Protein AF-A0A6A6S2H4-F1 (afdb_monomer_lite)

Sequence (344 aa):
MCSDATYCGKNCQNKNDDNTAIRCTLCVRLGINLAADHRNDRWHDLFLPIFVNAVKEKADADLYSSVQRESEPVYLDDHGNLVRPVNGFFIALIRTVEQRKEEYLRNEIPLACTSSKLDLRDPEGIATCALEYFDLLLRRHHNLNHLDIRVVAAFAIALAIKHHGHNRDFGMILETLHFDPKDDHSTINDWVAAKHCISTFKAGEIMDAFMEKAHRQYPDTPGLNKLFPLARRLWYATVRKEVVPKELLKDFEHIVPIACLVAAARHLELPIAYEDVCSLTGIDGSLENANAVYGKVLLFSKNSDWMQPPLVRGSALVKAMQAFEMQNEDTESINDALGSLGPE

Secondary structure (DSSP, 8-state):
--SS--SS-GGGS---TTS---B-HHHHHHHHHHHTT---SSGGGGGS-SSS-HHHHHHHHHHHTTTB------EE-TTS-EE---SHHHHHHHHHHHHHHHHHHHHHHHHHHH-TTT--S-HHHHHHHHHHHHHHHHHTGGGGTT--HHHHHHHHHHHHHHHTT----HHHHHHHTT--GGG----HHHHHHHHHHHHHHHHHHHHHHHHHHHHHHSTT-TTHHHHHHHHHHHHHHHHHTT-S-HHHHTTTTTHHHHHHHHHHHHHTT----HHHHHHHHT----SHHHHHHHHHHHHHHHHS--SS----TT-HHHHHHHHHHHHHHHHHHHHHHHHTS---

Foldseek 3Di:
DAPDFDPDDPQQGDPDVPDQREDEQLRLLVVVCVVVVHADLASLCSLPDPDPDPVVSVVSCVVCVVRYDHPFDWDQPPVRDTQGSPDPVSSVVVVVRVVVVLVLLLVLLLQLLPDPLQVAPCSPQLSVQLSVLLSLCRSVVSLLNVADSLLSSLLSSQVSCVVVVHHDDSQSSSVSSVHHVVPDPGDPSSSVSSVVSVLLVLLVVLLVLLLVVCCVVPVPWPCSVVLSVQLSLLLVLCVVVVLDPPVLCRVQSNLSSLLSSVLSCVVVVHPADSVNSCVSSVHDCPDPSSVVSSVSSNVCSVPDPSVPDPPDVPPPVVVVVVVVVVVVVVVVVVVVVVVVVDDD

Radius of gyration: 24.75 Å; chains: 1; bounding box: 87×61×56 Å

pLDDT: mean 77.01, std 18.8, range [22.25, 98.12]

Organism: NCBI:txid1395130

Structure (mmCIF, N/CA/C/O backbone):
data_AF-A0A6A6S2H4-F1
#
_entry.id   AF-A0A6A6S2H4-F1
#
loop_
_atom_site.group_PDB
_atom_site.id
_atom_site.type_symbol
_atom_site.label_atom_id
_atom_site.label_alt_id
_atom_site.label_comp_id
_atom_site.label_asym_id
_atom_site.label_entity_id
_atom_site.label_seq_id
_atom_site.pdbx_PDB_ins_code
_atom_site.Cartn_x
_atom_site.Cartn_y
_atom_site.Cartn_z
_atom_site.occupancy
_atom_site.B_iso_or_equiv
_atom_site.auth_seq_id
_atom_site.auth_comp_id
_atom_site.auth_asym_id
_atom_site.auth_atom_id
_atom_site.pdbx_PDB_model_num
ATOM 1 N N . MET A 1 1 ? -14.745 7.634 -11.078 1.00 25.39 1 MET A N 1
ATOM 2 C CA . MET A 1 1 ? -13.554 7.175 -10.336 1.00 25.39 1 MET A CA 1
ATOM 3 C C . MET A 1 1 ? -13.800 5.712 -10.027 1.00 25.39 1 MET A C 1
ATOM 5 O O . MET A 1 1 ? -14.744 5.429 -9.298 1.00 25.39 1 MET A O 1
ATOM 9 N N . CYS A 1 2 ? -13.090 4.829 -10.730 1.00 22.25 2 CYS A N 1
ATOM 10 C CA . CYS A 1 2 ? -13.328 3.384 -10.758 1.00 22.25 2 CYS A CA 1
ATOM 11 C C . CYS A 1 2 ? -13.082 2.748 -9.383 1.00 22.25 2 CYS A C 1
ATOM 13 O O . CYS A 1 2 ? -12.072 3.042 -8.751 1.00 22.25 2 CYS A O 1
ATOM 15 N N . SER A 1 3 ? -14.019 1.908 -8.933 1.00 23.17 3 SER A N 1
ATOM 16 C CA . SER A 1 3 ? -13.969 1.159 -7.670 1.00 23.17 3 SER A CA 1
ATOM 17 C C . SER A 1 3 ? -13.193 -0.152 -7.757 1.00 23.17 3 SER A C 1
ATOM 19 O O . SER A 1 3 ? -12.947 -0.760 -6.724 1.00 23.17 3 SER A O 1
ATOM 21 N N . ASP A 1 4 ? -12.801 -0.576 -8.958 1.00 26.48 4 ASP A N 1
ATOM 22 C CA . ASP A 1 4 ? -12.197 -1.880 -9.191 1.00 26.48 4 ASP A CA 1
ATOM 23 C C . ASP A 1 4 ? -11.019 -1.735 -10.159 1.00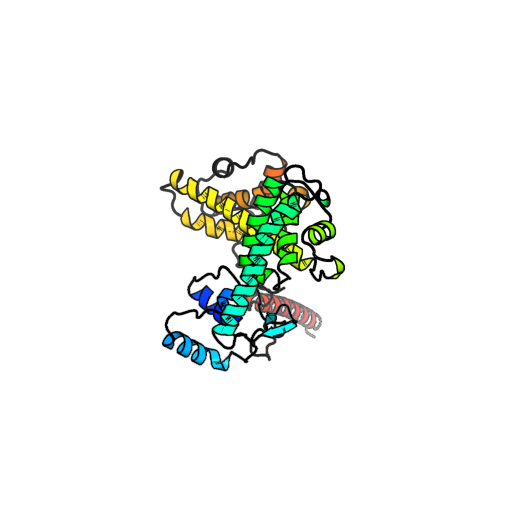 26.48 4 ASP A C 1
ATOM 25 O O . ASP A 1 4 ? -11.127 -1.122 -11.226 1.00 26.48 4 ASP A O 1
ATOM 29 N N . ALA A 1 5 ? -9.872 -2.272 -9.748 1.00 28.64 5 ALA A N 1
ATOM 30 C CA . ALA A 1 5 ? -8.643 -2.281 -10.524 1.00 28.64 5 ALA A CA 1
ATOM 31 C C . ALA A 1 5 ? -8.829 -2.985 -11.871 1.00 28.64 5 ALA A C 1
ATOM 33 O O . ALA A 1 5 ? -9.575 -3.960 -11.976 1.00 28.64 5 ALA A O 1
ATOM 34 N N . THR A 1 6 ? -8.133 -2.527 -12.913 1.00 32.25 6 THR A N 1
ATOM 35 C CA . THR A 1 6 ? -8.192 -3.195 -14.220 1.00 32.25 6 THR A CA 1
ATOM 36 C C . THR A 1 6 ? -6.823 -3.316 -14.873 1.00 32.25 6 THR A C 1
ATOM 38 O O . THR A 1 6 ? -6.156 -2.335 -15.173 1.00 32.25 6 THR A O 1
ATOM 41 N N . TYR A 1 7 ? -6.481 -4.577 -15.142 1.00 43.53 7 TYR A N 1
ATOM 42 C CA . TYR A 1 7 ? -5.342 -5.092 -15.903 1.00 43.53 7 TYR A CA 1
ATOM 43 C C . TYR A 1 7 ? -5.570 -5.025 -17.432 1.00 43.53 7 TYR A C 1
ATOM 45 O O . TYR A 1 7 ? -4.800 -5.573 -18.215 1.00 43.53 7 TYR A O 1
ATOM 53 N N . CYS A 1 8 ? -6.673 -4.420 -17.880 1.00 45.94 8 CYS A N 1
ATOM 54 C CA . CYS A 1 8 ? -7.045 -4.287 -19.285 1.00 45.94 8 CYS A CA 1
ATOM 55 C C . CYS A 1 8 ? -7.491 -2.857 -19.572 1.00 45.94 8 CYS A C 1
ATOM 57 O O . CYS A 1 8 ? -8.054 -2.199 -18.700 1.00 45.94 8 CYS A O 1
ATOM 59 N N . GLY A 1 9 ? -7.199 -2.369 -20.783 1.00 40.91 9 GLY A N 1
ATOM 60 C CA . GLY A 1 9 ? -7.403 -0.974 -21.178 1.00 40.91 9 GLY A CA 1
ATOM 61 C C . GLY A 1 9 ? -8.813 -0.426 -20.908 1.00 40.91 9 GLY A C 1
ATOM 62 O O . GLY A 1 9 ? -9.759 -1.165 -20.644 1.00 40.91 9 GLY A O 1
ATOM 63 N N . LYS A 1 10 ? -8.956 0.902 -21.032 1.00 37.66 10 LYS A N 1
ATOM 64 C CA . LYS A 1 10 ? -10.149 1.717 -20.694 1.00 37.66 10 LYS A CA 1
ATOM 65 C C . LYS A 1 10 ? -11.522 1.149 -21.127 1.00 37.66 10 LYS A C 1
ATOM 67 O O . LYS A 1 10 ? -12.533 1.498 -20.527 1.00 37.66 10 LYS A O 1
ATOM 72 N N . ASN A 1 11 ? -11.583 0.249 -22.111 1.00 40.44 11 ASN A N 1
ATOM 73 C CA . ASN A 1 11 ? -12.815 -0.405 -22.580 1.00 40.44 11 ASN A CA 1
ATOM 74 C C . ASN A 1 11 ? -13.376 -1.490 -21.641 1.00 40.44 11 ASN A C 1
ATOM 76 O O . ASN A 1 11 ? -14.523 -1.894 -21.809 1.00 40.44 11 ASN A O 1
ATOM 80 N N . CYS A 1 12 ? -12.621 -1.938 -20.636 1.00 44.41 12 CYS A N 1
ATOM 81 C CA . CYS A 1 12 ? -13.129 -2.849 -19.605 1.00 44.41 12 CYS A CA 1
ATOM 82 C C . CYS A 1 12 ? -13.986 -2.151 -18.526 1.00 44.41 12 CYS A C 1
ATOM 84 O O . CYS A 1 12 ? -14.493 -2.815 -17.624 1.00 44.41 12 CYS A O 1
ATOM 86 N N . GLN A 1 13 ? -14.109 -0.815 -18.575 1.00 44.50 13 GLN A N 1
ATOM 87 C CA . GLN A 1 13 ? -14.522 -0.002 -17.422 1.00 44.50 13 GLN A CA 1
ATOM 88 C C . GLN A 1 13 ? -15.873 0.715 -17.573 1.00 44.50 13 GLN A C 1
ATOM 90 O O . GLN A 1 13 ? -16.463 1.094 -16.563 1.00 44.50 13 GLN A O 1
ATOM 95 N N . ASN A 1 14 ? -16.403 0.885 -18.788 1.00 39.88 14 ASN A N 1
ATOM 96 C CA . ASN A 1 14 ? -17.621 1.672 -18.990 1.00 39.88 14 ASN A CA 1
ATOM 97 C C . ASN A 1 14 ? -18.826 0.780 -19.297 1.00 39.88 14 ASN A C 1
ATOM 99 O O . ASN A 1 14 ? -19.062 0.403 -20.444 1.00 39.88 14 ASN A O 1
ATOM 103 N N . LYS A 1 15 ? -19.634 0.511 -18.262 1.00 41.34 15 LYS A N 1
ATOM 104 C CA . LYS A 1 15 ? -21.065 0.233 -18.438 1.00 41.34 15 LYS A CA 1
ATOM 105 C C . LYS A 1 15 ? -21.735 1.523 -18.922 1.00 41.34 15 LYS A C 1
ATOM 107 O O . LYS A 1 15 ? -22.216 2.310 -18.113 1.00 41.34 15 LYS A O 1
ATOM 112 N N . ASN A 1 16 ? -21.734 1.743 -20.230 1.00 43.19 16 ASN A N 1
ATOM 113 C CA . ASN A 1 16 ? -22.850 2.452 -20.845 1.00 43.19 16 ASN A CA 1
ATOM 114 C C . ASN A 1 16 ? -23.922 1.399 -21.135 1.00 43.19 16 ASN A C 1
ATOM 116 O O . ASN A 1 16 ? -23.568 0.262 -21.449 1.00 43.19 16 ASN A O 1
ATOM 120 N N . ASP A 1 17 ? -25.197 1.763 -21.001 1.00 45.28 17 ASP A N 1
ATOM 121 C CA . ASP A 1 17 ? -26.335 0.830 -21.058 1.00 45.28 17 ASP A CA 1
ATOM 122 C C . ASP A 1 17 ? -26.427 0.029 -22.383 1.00 45.28 17 ASP A C 1
ATOM 124 O O . ASP A 1 17 ? -27.087 -1.004 -22.420 1.00 45.28 17 ASP A O 1
ATOM 128 N N . ASP A 1 18 ? -25.657 0.411 -23.411 1.00 49.81 18 ASP A N 1
ATOM 129 C CA . ASP A 1 18 ? -25.574 -0.264 -24.714 1.00 49.81 18 ASP A CA 1
ATOM 130 C C . ASP A 1 18 ? -24.342 -1.176 -24.923 1.00 49.81 18 ASP A C 1
ATOM 132 O O . ASP A 1 18 ? -24.261 -1.867 -25.939 1.00 49.81 18 ASP A O 1
ATOM 136 N N . ASN A 1 19 ? -23.366 -1.216 -24.002 1.00 46.03 19 ASN A N 1
ATOM 137 C CA . ASN A 1 19 ? -22.136 -2.007 -24.176 1.00 46.03 19 ASN A CA 1
ATOM 138 C C . ASN A 1 19 ? -21.999 -3.119 -23.126 1.00 46.03 19 ASN A C 1
ATOM 140 O O . ASN A 1 19 ? -21.753 -2.868 -21.944 1.00 46.03 19 ASN A O 1
ATOM 144 N N . THR A 1 20 ? -22.066 -4.376 -23.575 1.00 51.12 20 THR A N 1
ATOM 145 C CA . THR A 1 20 ? -21.663 -5.551 -22.783 1.00 51.12 20 THR A CA 1
ATOM 146 C C . THR A 1 20 ? -20.251 -5.355 -22.226 1.00 51.12 20 THR A C 1
ATOM 148 O O . THR A 1 20 ? -19.323 -5.057 -22.978 1.00 51.12 20 THR A O 1
ATOM 151 N N . ALA A 1 21 ? -20.078 -5.528 -20.911 1.00 51.84 21 ALA A N 1
ATOM 152 C CA . ALA A 1 21 ? -18.784 -5.369 -20.253 1.00 51.84 21 ALA A CA 1
ATOM 153 C C . ALA A 1 21 ? -17.757 -6.353 -20.837 1.00 51.84 21 ALA A C 1
ATOM 155 O O . ALA A 1 21 ? -17.890 -7.565 -20.672 1.00 51.84 21 ALA A O 1
ATOM 156 N N . ILE A 1 22 ? -16.732 -5.827 -21.507 1.00 53.47 22 ILE A N 1
ATOM 157 C CA . ILE A 1 22 ? -15.637 -6.628 -22.060 1.00 53.47 22 ILE A CA 1
ATOM 158 C C . ILE A 1 22 ? -14.699 -7.004 -20.912 1.00 53.47 22 ILE A C 1
ATOM 160 O O . ILE A 1 22 ? -14.221 -6.126 -20.191 1.00 53.47 22 ILE A O 1
ATOM 164 N N . ARG A 1 23 ? -14.419 -8.299 -20.738 1.00 54.44 23 ARG A N 1
ATOM 165 C CA . ARG A 1 23 ? -13.435 -8.793 -19.763 1.00 54.44 23 ARG A CA 1
ATOM 166 C C . ARG A 1 23 ? -12.323 -9.546 -20.489 1.00 54.44 23 ARG A C 1
ATOM 168 O O . ARG A 1 23 ? -12.608 -10.453 -21.263 1.00 54.44 23 ARG A O 1
ATOM 175 N N . CYS A 1 24 ? -11.063 -9.190 -20.226 1.00 61.78 24 CYS A N 1
ATOM 176 C CA . CYS A 1 24 ? -9.925 -9.998 -20.670 1.00 61.78 24 CYS A CA 1
ATOM 177 C C . CYS A 1 24 ? -9.785 -11.262 -19.806 1.00 61.78 24 CYS A C 1
ATOM 179 O O . CYS A 1 24 ? -10.314 -11.325 -18.690 1.00 61.78 24 CYS A O 1
ATOM 181 N N . THR A 1 25 ? -9.000 -12.234 -20.280 1.00 65.38 25 THR A N 1
ATOM 182 C CA . THR A 1 25 ? -8.713 -13.485 -19.557 1.00 65.38 25 THR A CA 1
ATOM 183 C C . THR A 1 25 ? -8.215 -13.230 -18.130 1.00 65.38 25 THR A C 1
ATOM 185 O O . THR A 1 25 ? -8.686 -13.867 -17.193 1.00 65.38 25 THR A O 1
ATOM 188 N N . LEU A 1 26 ? -7.322 -12.253 -17.922 1.00 70.31 26 LEU A N 1
ATOM 189 C CA . LEU A 1 26 ? -6.790 -11.944 -16.586 1.00 70.31 26 LEU A CA 1
ATOM 190 C C . LEU A 1 26 ? -7.848 -11.379 -15.635 1.00 70.31 26 LEU A C 1
ATOM 192 O O . LEU A 1 26 ? -7.856 -11.729 -14.459 1.00 70.31 26 LEU A O 1
ATOM 196 N N . CYS A 1 27 ? -8.768 -10.544 -16.126 1.00 65.94 27 CYS A N 1
ATOM 197 C CA . CYS A 1 27 ? -9.855 -9.996 -15.313 1.00 65.94 27 CYS A CA 1
ATOM 198 C C . CYS A 1 27 ? -10.867 -11.068 -14.904 1.00 65.94 27 CYS A C 1
ATOM 200 O O . CYS A 1 27 ? -11.360 -11.043 -13.777 1.00 65.94 27 CYS A O 1
ATOM 202 N N . VAL A 1 28 ? -11.161 -12.017 -15.799 1.00 67.38 28 VAL A N 1
ATOM 203 C CA . VAL A 1 28 ? -11.991 -13.182 -15.461 1.00 67.38 28 VAL A CA 1
ATOM 204 C C . VAL A 1 28 ? -11.298 -14.013 -14.383 1.00 67.38 28 VAL A C 1
ATOM 206 O O . VAL A 1 28 ? -11.897 -14.277 -13.341 1.00 67.38 28 VAL A O 1
ATOM 209 N N . ARG A 1 29 ? -10.013 -14.336 -14.577 1.00 69.44 29 ARG A N 1
ATOM 210 C CA . ARG A 1 29 ? -9.239 -15.138 -13.619 1.00 69.44 29 ARG A CA 1
ATOM 211 C C . ARG A 1 29 ? -9.102 -14.472 -12.254 1.00 69.44 29 ARG A C 1
ATOM 213 O O . ARG A 1 29 ? -9.252 -15.136 -11.236 1.00 69.44 29 ARG A O 1
ATOM 220 N N . LEU A 1 30 ? -8.898 -13.158 -12.215 1.00 69.25 30 LEU A N 1
ATOM 221 C CA . LEU A 1 30 ? -8.887 -12.401 -10.966 1.00 69.25 30 LEU A CA 1
ATOM 222 C C . LEU A 1 30 ? -10.219 -12.534 -10.219 1.00 69.25 30 LEU A C 1
ATOM 224 O O . LEU A 1 30 ? -10.217 -12.788 -9.018 1.00 69.25 30 LEU A O 1
ATOM 228 N N . GLY A 1 31 ? -11.345 -12.389 -10.923 1.00 66.31 31 GLY A N 1
ATOM 229 C CA . GLY A 1 31 ? -12.674 -12.532 -10.328 1.00 66.31 31 GLY A CA 1
ATOM 230 C C . GLY A 1 31 ? -12.917 -13.926 -9.745 1.00 66.31 31 GLY A C 1
ATOM 231 O O . GLY A 1 31 ? -13.433 -14.037 -8.635 1.00 66.31 31 GLY A O 1
ATOM 232 N N . ILE A 1 32 ? -12.496 -14.974 -10.459 1.00 66.50 32 ILE A N 1
ATOM 233 C CA . ILE A 1 32 ? -12.592 -16.365 -9.991 1.00 66.50 32 ILE A CA 1
ATOM 234 C C . ILE A 1 32 ? -11.702 -16.584 -8.759 1.00 66.50 32 ILE A C 1
ATOM 236 O O . ILE A 1 32 ? -12.184 -17.101 -7.752 1.00 66.50 32 ILE A O 1
ATOM 240 N N . ASN A 1 33 ? -10.439 -16.143 -8.800 1.00 64.88 33 ASN A N 1
ATOM 241 C CA . ASN A 1 33 ? -9.509 -16.287 -7.675 1.00 64.88 33 ASN A CA 1
ATOM 242 C C . ASN A 1 33 ? -10.055 -15.595 -6.421 1.00 64.88 33 ASN A C 1
ATOM 244 O O . ASN A 1 33 ? -10.104 -16.207 -5.358 1.00 64.88 33 ASN A O 1
ATOM 248 N N . LEU A 1 34 ? -10.558 -14.364 -6.556 1.00 63.50 34 LEU A N 1
ATOM 249 C CA . LEU A 1 34 ? -11.168 -13.629 -5.446 1.00 63.50 34 LEU A CA 1
ATOM 250 C C . LEU A 1 34 ? -12.413 -14.330 -4.884 1.00 63.50 34 LEU A C 1
ATOM 252 O O . LEU A 1 34 ? -12.586 -14.360 -3.668 1.00 63.50 34 LEU A O 1
ATOM 256 N N . ALA A 1 35 ? -13.263 -14.911 -5.737 1.00 62.03 35 ALA A N 1
ATOM 257 C CA . ALA A 1 35 ? -14.438 -15.667 -5.295 1.00 62.03 35 ALA A CA 1
ATOM 258 C C . ALA A 1 35 ? -14.067 -16.952 -4.530 1.00 62.03 35 ALA A C 1
ATOM 260 O O . ALA A 1 35 ? -14.825 -17.392 -3.668 1.00 62.03 35 ALA A O 1
ATOM 261 N N . ALA A 1 36 ? -12.899 -17.527 -4.820 1.00 62.56 36 ALA A N 1
ATOM 262 C CA . ALA A 1 36 ? -12.351 -18.698 -4.139 1.00 62.56 36 ALA A CA 1
ATOM 263 C C . ALA A 1 36 ? -11.456 -18.355 -2.927 1.00 62.56 36 ALA A C 1
ATOM 265 O O . ALA A 1 36 ? -10.791 -19.245 -2.403 1.00 62.56 36 ALA A O 1
ATOM 266 N N . ASP A 1 37 ? -11.396 -17.081 -2.513 1.00 61.16 37 ASP A N 1
ATOM 267 C CA . ASP A 1 37 ? -10.446 -16.544 -1.518 1.00 61.16 37 ASP A CA 1
ATOM 268 C C . ASP A 1 37 ? -8.967 -16.866 -1.827 1.00 61.16 37 ASP A C 1
ATOM 270 O O . ASP A 1 37 ? -8.094 -16.870 -0.959 1.00 61.16 37 ASP A O 1
ATOM 274 N N . HIS A 1 38 ? -8.658 -17.109 -3.102 1.00 65.50 38 HIS A N 1
ATOM 275 C CA . HIS A 1 38 ? -7.297 -17.260 -3.584 1.00 65.50 38 HIS A CA 1
ATOM 276 C C . HIS A 1 38 ? -6.729 -15.882 -3.930 1.00 65.50 38 HIS A C 1
ATOM 278 O O . HIS A 1 38 ? -7.271 -15.148 -4.762 1.00 65.50 38 HIS A O 1
ATOM 284 N N . ARG A 1 39 ? -5.614 -15.512 -3.300 1.00 65.88 39 ARG A N 1
ATOM 285 C CA . ARG A 1 39 ? -4.936 -14.235 -3.548 1.00 65.88 39 ARG A CA 1
ATOM 286 C C . ARG A 1 39 ? -3.632 -14.490 -4.280 1.00 65.88 39 ARG A C 1
ATOM 288 O O . ARG A 1 39 ? -2.791 -15.229 -3.792 1.00 65.88 39 ARG A O 1
ATOM 295 N N . ASN A 1 40 ? -3.485 -13.856 -5.437 1.00 67.88 40 ASN A N 1
ATOM 296 C CA . ASN A 1 40 ? -2.232 -13.880 -6.178 1.00 67.88 40 ASN A CA 1
ATOM 297 C C . ASN A 1 40 ? -1.242 -12.909 -5.534 1.00 67.88 40 ASN A C 1
ATOM 299 O O . ASN A 1 40 ? -1.603 -11.758 -5.266 1.00 67.88 40 ASN A O 1
ATOM 303 N N . ASP A 1 41 ? -0.003 -13.353 -5.343 1.00 71.62 41 ASP A N 1
ATOM 304 C CA . ASP A 1 41 ? 1.072 -12.499 -4.835 1.00 71.62 41 ASP A CA 1
ATOM 305 C C . ASP A 1 41 ? 1.602 -11.555 -5.911 1.00 71.62 41 ASP A C 1
ATOM 307 O O . ASP A 1 41 ? 2.058 -10.454 -5.590 1.00 71.62 41 ASP A O 1
ATOM 311 N N . ARG A 1 42 ? 1.537 -11.959 -7.185 1.00 79.81 42 ARG A N 1
ATOM 312 C CA . ARG A 1 42 ? 1.935 -11.141 -8.332 1.00 79.81 42 ARG A CA 1
ATOM 313 C C . ARG A 1 42 ? 0.882 -11.129 -9.417 1.00 79.81 42 ARG A C 1
ATOM 315 O O . ARG A 1 42 ? 0.090 -12.056 -9.581 1.00 79.81 42 ARG A O 1
ATOM 322 N N . TRP A 1 43 ? 0.905 -10.072 -10.222 1.00 75.75 43 TRP A N 1
ATOM 323 C CA . TRP A 1 43 ? -0.003 -9.953 -11.355 1.00 75.75 43 TRP A CA 1
ATOM 324 C C . TRP A 1 43 ? 0.153 -11.097 -12.358 1.00 75.75 43 TRP A C 1
ATOM 326 O O . TRP A 1 43 ? -0.838 -11.639 -12.838 1.00 75.75 43 TRP A O 1
ATOM 336 N N . HIS A 1 44 ? 1.394 -11.486 -12.639 1.00 78.81 44 HIS A N 1
ATOM 337 C CA . HIS A 1 44 ? 1.715 -12.518 -13.615 1.00 78.81 44 HIS A CA 1
ATOM 338 C C . HIS A 1 44 ? 1.353 -13.930 -13.130 1.00 78.81 44 HIS A C 1
ATOM 340 O O . HIS A 1 44 ? 1.396 -14.877 -13.911 1.00 78.81 44 HIS A O 1
ATOM 346 N N . ASP A 1 45 ? 0.966 -14.103 -11.862 1.00 76.44 45 ASP A N 1
ATOM 347 C CA . ASP A 1 45 ? 0.424 -15.378 -11.380 1.00 76.44 45 ASP A CA 1
ATOM 348 C C . ASP A 1 45 ? -0.995 -15.621 -11.906 1.00 76.44 45 ASP A C 1
ATOM 350 O O . ASP A 1 45 ? -1.409 -16.768 -12.032 1.00 76.44 45 ASP 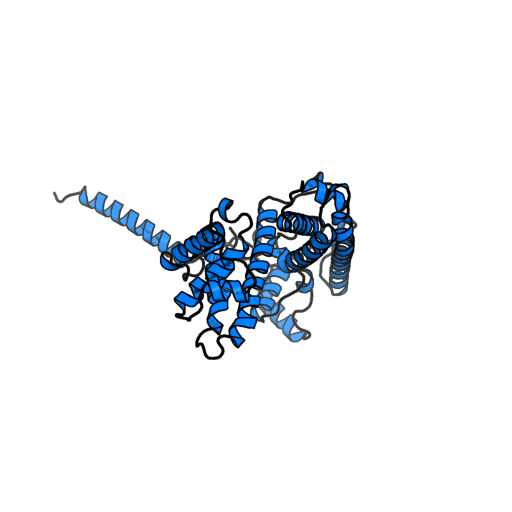A O 1
ATOM 354 N N . LEU A 1 46 ? -1.695 -14.574 -12.365 1.00 73.94 46 LEU A N 1
ATOM 355 C CA . LEU A 1 46 ? -2.951 -14.714 -13.109 1.00 73.94 46 LEU A CA 1
ATOM 356 C C . LEU A 1 46 ? -2.773 -15.457 -14.444 1.00 73.94 46 LEU A C 1
ATOM 358 O O . LEU A 1 46 ? -3.759 -15.915 -15.026 1.00 73.94 46 LEU A O 1
ATOM 362 N N . PHE A 1 47 ? -1.544 -15.588 -14.956 1.00 74.69 47 PHE A N 1
ATOM 363 C CA . PHE A 1 47 ? -1.278 -16.429 -16.123 1.00 74.69 47 PHE A CA 1
ATOM 364 C C . PHE A 1 47 ? -1.282 -17.919 -15.802 1.00 74.69 47 PHE A C 1
ATOM 366 O O . PHE A 1 47 ? -1.501 -18.726 -16.709 1.00 74.69 47 PHE A O 1
ATOM 373 N N . LEU A 1 48 ? -1.078 -18.296 -14.542 1.00 73.12 48 LEU A N 1
ATOM 374 C CA . LEU A 1 48 ? -1.111 -19.693 -14.151 1.00 73.12 48 LEU A CA 1
ATOM 375 C C . LEU A 1 48 ? -2.545 -20.237 -14.193 1.00 73.12 48 LEU A C 1
ATOM 377 O O . LEU A 1 48 ? -3.503 -19.486 -13.982 1.00 73.12 48 LEU A O 1
ATOM 381 N N . PRO A 1 49 ? -2.709 -21.540 -14.469 1.00 63.31 49 PRO A N 1
ATOM 382 C CA . PRO A 1 49 ? -3.991 -22.202 -14.303 1.00 63.31 49 PRO A CA 1
ATOM 383 C C . PRO A 1 49 ? -4.478 -22.031 -12.862 1.00 63.31 49 PRO A C 1
ATOM 385 O O . PRO A 1 49 ? -3.742 -22.308 -11.916 1.00 63.31 49 PRO A O 1
ATOM 388 N N . ILE A 1 50 ? -5.733 -21.608 -12.695 1.00 55.16 50 ILE A N 1
ATOM 389 C CA . ILE A 1 50 ? -6.380 -21.479 -11.375 1.00 55.16 50 ILE A CA 1
ATOM 390 C C . ILE A 1 50 ? -6.494 -22.851 -10.697 1.00 55.16 50 ILE A C 1
ATOM 392 O O . ILE A 1 50 ? -6.450 -22.976 -9.474 1.00 55.16 50 ILE A O 1
ATOM 396 N N . PHE A 1 51 ? -6.621 -23.904 -11.507 1.00 53.47 51 PHE A N 1
ATOM 397 C CA . PHE A 1 51 ? -6.754 -25.275 -11.054 1.00 53.47 51 PHE A CA 1
ATOM 398 C C . PHE A 1 51 ? -5.650 -26.135 -11.650 1.00 53.47 51 PHE A C 1
ATOM 400 O O . PHE A 1 51 ? -5.346 -26.056 -12.833 1.00 53.47 51 PHE A O 1
ATOM 407 N N . VAL A 1 52 ? -5.159 -27.084 -10.858 1.00 48.69 52 VAL A N 1
ATOM 408 C CA . VAL A 1 52 ? -4.325 -28.193 -11.353 1.00 48.69 52 VAL A CA 1
ATOM 409 C C . VAL A 1 52 ? -5.131 -29.129 -12.287 1.00 48.69 52 VAL A C 1
ATOM 411 O O . VAL A 1 52 ? -4.574 -30.002 -12.943 1.00 48.69 52 VAL A O 1
ATOM 414 N N . ASN A 1 53 ? -6.461 -28.965 -12.364 1.00 53.62 53 ASN A N 1
ATOM 415 C CA . ASN A 1 53 ? -7.372 -29.832 -13.108 1.00 53.62 53 ASN A CA 1
ATOM 416 C C . ASN A 1 53 ? -7.853 -29.184 -14.421 1.00 53.62 53 ASN A C 1
ATOM 418 O O . ASN A 1 53 ? -8.738 -28.326 -14.410 1.00 53.62 53 ASN A O 1
ATOM 422 N N . ALA A 1 54 ? -7.344 -29.690 -15.547 1.00 58.75 54 ALA A N 1
ATOM 423 C CA . ALA A 1 54 ? -7.694 -29.251 -16.900 1.00 58.75 54 ALA A CA 1
ATOM 424 C C . ALA A 1 54 ? -9.198 -29.348 -17.233 1.00 58.75 54 ALA A C 1
ATOM 426 O O . ALA A 1 54 ? -9.695 -28.589 -18.062 1.00 58.75 54 ALA A O 1
ATOM 427 N N . VAL A 1 55 ? -9.951 -30.247 -16.584 1.00 65.44 55 VAL A N 1
ATOM 428 C CA . VAL A 1 55 ? -11.409 -30.369 -16.780 1.00 65.44 55 VAL A CA 1
ATOM 429 C C . VAL A 1 55 ? -12.138 -29.157 -16.203 1.00 65.44 55 VAL A C 1
ATOM 431 O O . VAL A 1 55 ? -13.073 -28.660 -16.823 1.00 65.44 55 VAL A O 1
ATOM 434 N N . LYS A 1 56 ? -11.694 -28.656 -15.042 1.00 61.94 56 LYS A N 1
ATOM 435 C CA . LYS A 1 56 ? -12.253 -27.436 -14.438 1.00 61.94 56 LYS A CA 1
ATOM 436 C C . LYS A 1 56 ? -11.873 -26.198 -15.240 1.00 61.94 56 LYS A C 1
ATOM 438 O O . LYS A 1 56 ? -12.728 -25.365 -15.495 1.00 61.94 56 LYS A O 1
ATOM 443 N N . GLU A 1 57 ? -10.621 -26.123 -15.692 1.00 60.28 57 GLU A N 1
ATOM 444 C CA . GLU A 1 57 ? -10.159 -25.015 -16.534 1.00 60.28 57 GLU A CA 1
ATOM 445 C C . GLU A 1 57 ? -10.938 -24.940 -17.853 1.00 60.28 57 GLU A C 1
ATOM 447 O O . GLU A 1 57 ? -11.360 -23.858 -18.254 1.00 60.28 57 GLU A O 1
ATOM 452 N N . LYS A 1 58 ? -11.208 -26.088 -18.489 1.00 67.12 58 LYS A N 1
ATOM 453 C CA . LYS A 1 58 ? -12.048 -26.143 -19.688 1.00 67.12 58 LYS A CA 1
ATOM 454 C C . LYS A 1 58 ? -13.498 -25.741 -19.403 1.00 67.12 58 LYS A C 1
ATOM 456 O O . LYS A 1 58 ? -14.056 -24.964 -20.164 1.00 67.12 58 LYS A O 1
ATOM 461 N N . ALA A 1 59 ? -14.092 -26.231 -18.314 1.00 67.31 59 ALA A N 1
ATOM 462 C CA . ALA A 1 59 ? -15.463 -25.879 -17.944 1.00 67.31 59 ALA A CA 1
ATOM 463 C C . ALA A 1 59 ? -15.631 -24.372 -17.678 1.00 67.31 59 ALA A C 1
ATOM 465 O O . ALA A 1 59 ? -16.619 -23.785 -18.114 1.00 67.31 59 ALA A O 1
ATOM 466 N N . ASP A 1 60 ? -14.654 -23.738 -17.025 1.00 60.72 60 ASP A N 1
ATOM 467 C CA . ASP A 1 60 ? -14.650 -22.287 -16.815 1.00 60.72 60 ASP A CA 1
ATOM 468 C C . ASP A 1 60 ? -14.421 -21.526 -18.127 1.00 60.72 60 ASP A C 1
ATOM 470 O O . ASP A 1 60 ? -15.112 -20.542 -18.394 1.00 60.72 60 ASP A O 1
ATOM 474 N N . ALA A 1 61 ? -13.496 -21.984 -18.978 1.00 62.66 61 ALA A N 1
ATOM 475 C CA . ALA A 1 61 ? -13.282 -21.395 -20.300 1.00 62.66 61 ALA A CA 1
ATOM 476 C C . ALA A 1 61 ? -14.562 -21.443 -21.153 1.00 62.66 61 ALA A C 1
ATOM 478 O O . ALA A 1 61 ? -14.934 -20.441 -21.761 1.00 62.66 61 ALA A O 1
ATOM 479 N N . ASP A 1 62 ? -15.277 -22.570 -21.133 1.00 67.44 62 ASP A N 1
ATOM 480 C CA . ASP A 1 62 ? -16.553 -22.737 -21.827 1.00 67.44 62 ASP A CA 1
ATOM 481 C C . ASP A 1 62 ? -17.638 -21.821 -21.221 1.00 67.44 62 ASP A C 1
ATOM 483 O O . ASP A 1 62 ? -18.355 -21.145 -21.965 1.00 67.44 62 ASP A O 1
ATOM 487 N N . LEU A 1 63 ? -17.721 -21.721 -19.885 1.00 65.50 63 LEU A N 1
ATOM 488 C CA . LEU A 1 63 ? -18.681 -20.869 -19.164 1.00 65.50 63 LEU A CA 1
ATOM 489 C C . LEU A 1 63 ? -18.497 -19.374 -19.465 1.00 65.50 63 LEU A C 1
ATOM 491 O O . LEU A 1 63 ? -19.481 -18.643 -19.595 1.00 65.50 63 LEU A O 1
ATOM 495 N N . TYR A 1 64 ? -17.251 -18.909 -19.564 1.00 57.25 64 TYR A N 1
ATOM 496 C CA . TYR A 1 64 ? -16.936 -17.497 -19.796 1.00 57.25 64 TYR A CA 1
ATOM 497 C C . TYR A 1 64 ? -16.683 -17.152 -21.271 1.00 57.25 64 TYR A C 1
ATOM 499 O O . TYR A 1 64 ? -16.504 -15.972 -21.588 1.00 57.25 64 TYR A O 1
ATOM 507 N N . SER A 1 65 ? -16.750 -18.135 -22.175 1.00 61.38 65 SER A N 1
ATOM 508 C CA . SER A 1 65 ? -16.500 -17.980 -23.617 1.00 61.38 65 SER A CA 1
ATOM 509 C C . SER A 1 65 ? -17.328 -16.870 -24.278 1.00 61.38 65 SER A C 1
ATOM 511 O O . SER A 1 65 ? -16.825 -16.147 -25.132 1.00 61.38 65 SER A O 1
ATOM 513 N N . SER A 1 66 ? -18.581 -16.668 -23.854 1.00 53.66 66 SER A N 1
ATOM 514 C CA . SER A 1 66 ? -19.476 -15.641 -24.408 1.00 53.66 66 SER A CA 1
ATOM 515 C C . SER A 1 66 ? -19.207 -14.224 -23.886 1.00 53.66 66 SER A C 1
ATOM 517 O O . SER A 1 66 ? -19.684 -13.250 -24.467 1.00 53.66 66 SER A O 1
ATOM 519 N N . VAL A 1 67 ? -18.489 -14.098 -22.765 1.00 50.97 67 VAL A N 1
ATOM 520 C CA . VAL A 1 67 ? -18.158 -12.818 -22.106 1.00 50.97 67 VAL A CA 1
ATOM 521 C C . VAL A 1 67 ? -16.718 -12.397 -22.422 1.00 50.97 67 VAL A C 1
ATOM 523 O O . VAL A 1 67 ? -16.365 -11.216 -22.361 1.00 50.97 67 VAL A O 1
ATOM 526 N N . GLN A 1 68 ? -15.885 -13.366 -22.789 1.00 50.41 68 GLN A N 1
ATOM 527 C CA . GLN A 1 68 ? -14.508 -13.176 -23.195 1.00 50.41 68 GLN A CA 1
ATOM 528 C C . GLN A 1 68 ? -14.457 -12.854 -24.694 1.00 50.41 68 GLN A C 1
ATOM 530 O O . GLN A 1 68 ? -14.630 -13.718 -25.545 1.00 50.41 68 GLN A O 1
ATOM 535 N N . ARG A 1 69 ? -14.170 -11.598 -25.047 1.00 49.22 69 ARG A N 1
ATOM 536 C CA . ARG A 1 69 ? -13.503 -11.340 -26.332 1.00 49.22 69 ARG A CA 1
ATOM 537 C C . ARG A 1 69 ? -12.026 -11.657 -26.131 1.00 49.22 69 ARG A C 1
ATOM 539 O O . ARG A 1 69 ? -11.490 -11.331 -25.073 1.00 49.22 69 ARG A O 1
ATOM 546 N N . GLU A 1 70 ? -11.377 -12.274 -27.116 1.00 50.28 70 GLU A N 1
ATOM 547 C CA . GLU A 1 70 ? -9.939 -12.590 -27.104 1.00 50.28 70 GLU A CA 1
ATOM 548 C C . GLU A 1 70 ? -9.074 -11.311 -27.139 1.00 50.28 70 GLU A C 1
ATOM 550 O O . GLU A 1 70 ? -8.327 -11.051 -28.076 1.00 50.28 70 GLU A O 1
ATOM 555 N N . SER A 1 71 ? -9.181 -10.454 -26.126 1.00 51.47 71 SER A N 1
ATOM 556 C CA . SER A 1 71 ? -8.167 -9.454 -25.824 1.00 51.47 71 SER A CA 1
ATOM 557 C C . SER A 1 71 ? -7.205 -10.098 -24.837 1.00 51.47 71 SER A C 1
ATOM 559 O O . SER A 1 71 ? -7.430 -10.076 -23.622 1.00 51.47 71 SER A O 1
ATOM 561 N N . GLU A 1 72 ? -6.173 -10.744 -25.362 1.00 54.59 72 GLU A N 1
ATOM 562 C CA . GLU A 1 72 ? -5.079 -11.246 -24.541 1.00 54.59 72 GLU A CA 1
ATOM 563 C C . GLU A 1 72 ? -4.133 -10.095 -24.198 1.00 54.59 72 GLU A C 1
ATOM 565 O O . GLU A 1 72 ? -3.835 -9.271 -25.069 1.00 54.59 72 GLU A O 1
ATOM 570 N N . PRO A 1 73 ? -3.655 -10.007 -22.947 1.00 61.66 73 PRO A N 1
ATOM 571 C CA . PRO A 1 73 ? -2.590 -9.073 -22.632 1.00 61.66 73 PRO A CA 1
ATOM 572 C C . PRO A 1 73 ? -1.370 -9.443 -23.476 1.00 61.66 73 PRO A C 1
ATOM 574 O O . PRO A 1 73 ? -1.021 -10.617 -23.612 1.00 61.66 73 PRO A O 1
ATOM 577 N N . VAL A 1 74 ? -0.733 -8.433 -24.053 1.00 67.81 74 VAL A N 1
ATOM 578 C CA . VAL A 1 74 ? 0.520 -8.606 -24.775 1.00 67.81 74 VAL A CA 1
ATOM 579 C C . VAL A 1 74 ? 1.627 -8.074 -23.887 1.00 67.81 74 VAL A C 1
ATOM 581 O O . VAL A 1 74 ? 1.561 -6.938 -23.422 1.00 67.81 74 VAL A O 1
ATOM 584 N N . TYR A 1 75 ? 2.612 -8.918 -23.622 1.00 74.81 75 TYR A N 1
ATOM 585 C CA . TYR A 1 75 ? 3.822 -8.543 -22.916 1.00 74.81 75 TYR A CA 1
ATOM 586 C C . TYR A 1 75 ? 4.843 -8.006 -23.918 1.00 74.81 75 TYR A C 1
ATOM 588 O O . TYR A 1 75 ? 4.954 -8.532 -25.022 1.00 74.81 75 TYR A O 1
ATOM 596 N N . LEU A 1 76 ? 5.577 -6.964 -23.546 1.00 70.56 76 LEU A N 1
ATOM 597 C CA . LEU A 1 76 ? 6.727 -6.492 -24.310 1.00 70.56 76 LEU A CA 1
ATOM 598 C C . LEU A 1 76 ? 7.984 -7.059 -23.660 1.00 70.56 76 LEU A C 1
ATOM 600 O O . LEU A 1 76 ? 8.236 -6.790 -22.485 1.00 70.56 76 LEU A O 1
ATOM 604 N N . ASP A 1 77 ? 8.741 -7.868 -24.400 1.00 71.19 77 ASP A N 1
ATOM 605 C CA . ASP A 1 77 ? 10.048 -8.321 -23.925 1.00 71.19 77 ASP A CA 1
ATOM 606 C C . ASP A 1 77 ? 11.086 -7.185 -23.939 1.00 71.19 77 ASP A C 1
ATOM 608 O O . ASP A 1 77 ? 10.828 -6.076 -24.411 1.00 71.19 77 ASP A O 1
ATOM 612 N N . ASP A 1 78 ? 12.284 -7.468 -23.428 1.00 68.31 78 ASP A N 1
ATOM 613 C CA . ASP A 1 78 ? 13.364 -6.479 -23.313 1.00 68.31 78 ASP A CA 1
ATOM 614 C C . ASP A 1 78 ? 13.922 -6.024 -24.682 1.00 68.31 78 ASP A C 1
ATOM 616 O O . ASP A 1 78 ? 14.727 -5.097 -24.757 1.00 68.31 78 ASP A O 1
ATOM 620 N N . HIS A 1 79 ? 13.486 -6.652 -25.779 1.00 74.00 79 HIS A N 1
ATOM 621 C CA . HIS A 1 79 ? 13.807 -6.279 -27.157 1.00 74.00 79 HIS A CA 1
ATOM 622 C C . HIS A 1 79 ? 12.640 -5.568 -27.865 1.00 74.00 79 HIS A C 1
ATOM 624 O O . HIS A 1 79 ? 12.762 -5.217 -29.040 1.00 74.00 79 HIS A O 1
ATOM 630 N N . GLY A 1 80 ? 11.519 -5.343 -27.173 1.00 72.44 80 GLY A N 1
ATOM 631 C CA . GLY A 1 80 ? 10.314 -4.730 -27.731 1.00 72.44 80 GLY A CA 1
ATOM 632 C C . GLY A 1 80 ? 9.441 -5.688 -28.546 1.00 72.44 80 GLY A C 1
ATOM 633 O O . GLY A 1 80 ? 8.538 -5.233 -29.253 1.00 72.44 80 GLY A O 1
ATOM 634 N N . ASN A 1 81 ? 9.672 -7.002 -28.466 1.00 76.69 81 ASN A N 1
ATOM 635 C CA . ASN A 1 81 ? 8.808 -7.979 -29.117 1.00 76.69 81 ASN A CA 1
ATOM 636 C C . ASN A 1 81 ? 7.516 -8.170 -28.325 1.00 76.69 81 ASN A C 1
ATOM 638 O O . ASN A 1 81 ? 7.505 -8.270 -27.098 1.00 76.69 81 ASN A O 1
ATOM 642 N N . LEU A 1 82 ? 6.423 -8.307 -29.068 1.00 76.31 82 LEU A N 1
ATOM 643 C CA . LEU A 1 82 ? 5.108 -8.635 -28.539 1.00 76.31 82 LEU A CA 1
ATOM 644 C C . LEU A 1 82 ? 5.029 -10.136 -28.220 1.00 76.31 82 LEU A C 1
ATOM 646 O O . LEU A 1 82 ? 4.922 -10.973 -29.118 1.00 76.31 82 LEU A O 1
ATOM 650 N N . VAL A 1 83 ? 5.042 -10.479 -26.936 1.00 75.06 83 VAL A N 1
ATOM 651 C CA . VAL A 1 83 ? 4.889 -11.839 -26.414 1.00 75.06 83 VAL A CA 1
ATOM 652 C C . VAL A 1 83 ? 3.467 -12.028 -25.899 1.00 75.06 83 VAL A C 1
ATOM 654 O O . VAL A 1 83 ? 3.023 -11.362 -24.965 1.00 75.06 83 VAL A O 1
ATOM 657 N N . ARG A 1 84 ? 2.735 -12.972 -26.493 1.00 74.25 84 ARG A N 1
ATOM 658 C CA . ARG A 1 84 ? 1.391 -13.341 -26.035 1.00 74.25 84 ARG A CA 1
ATOM 659 C C . ARG A 1 84 ? 1.450 -14.560 -25.107 1.00 74.25 84 ARG A C 1
ATOM 661 O O . ARG A 1 84 ? 2.156 -15.518 -25.424 1.00 74.25 84 ARG A O 1
ATOM 668 N N . PRO A 1 85 ? 0.671 -14.595 -24.015 1.00 74.19 85 PRO A N 1
ATOM 669 C CA . PRO A 1 85 ? 0.636 -15.699 -23.054 1.00 74.19 85 PRO A CA 1
ATOM 670 C C . PRO A 1 85 ? -0.214 -16.884 -23.561 1.00 74.19 85 PRO A C 1
ATOM 672 O O . PRO A 1 85 ? -1.054 -17.408 -22.837 1.00 74.19 85 PRO A O 1
ATOM 675 N N . VAL A 1 86 ? -0.023 -17.300 -24.818 1.00 67.69 86 VAL A N 1
ATOM 676 C CA . VAL A 1 86 ? -0.852 -18.325 -25.491 1.00 67.69 86 VAL A CA 1
ATOM 677 C C . VAL A 1 86 ? -0.498 -19.761 -25.103 1.00 67.69 86 VAL A C 1
ATOM 679 O O . VAL A 1 86 ? -1.255 -20.686 -25.381 1.00 67.69 86 VAL A O 1
ATOM 682 N N . ASN A 1 87 ? 0.670 -19.984 -24.497 1.00 73.88 87 ASN A N 1
ATOM 683 C CA . ASN A 1 87 ? 1.105 -21.304 -24.054 1.00 73.88 87 ASN A CA 1
ATOM 684 C C . ASN A 1 87 ? 1.972 -21.214 -22.789 1.00 73.88 87 ASN A C 1
ATOM 686 O O . ASN A 1 87 ? 2.468 -20.146 -22.421 1.00 73.88 87 ASN A O 1
ATOM 690 N N . GLY A 1 88 ? 2.181 -22.362 -22.138 1.00 73.50 88 GLY A N 1
ATOM 691 C CA . GLY A 1 88 ? 2.947 -22.447 -20.892 1.00 73.50 88 GLY A CA 1
ATOM 692 C C . GLY A 1 88 ? 4.393 -21.951 -21.003 1.00 73.50 88 GLY A C 1
ATOM 693 O O . GLY A 1 88 ? 4.921 -21.429 -20.026 1.00 73.50 88 GLY A O 1
ATOM 694 N N . PHE A 1 89 ? 5.020 -22.045 -22.181 1.00 78.75 89 PHE A N 1
ATOM 695 C CA . PHE A 1 89 ? 6.382 -21.550 -22.402 1.00 78.75 89 PHE A CA 1
ATOM 696 C C . PHE A 1 89 ? 6.445 -20.019 -22.356 1.00 78.75 89 PHE A C 1
ATOM 698 O O . PHE A 1 89 ? 7.263 -19.467 -21.625 1.00 78.75 89 PHE A O 1
ATOM 705 N N . PHE A 1 90 ? 5.558 -19.322 -23.074 1.00 80.50 90 PHE A N 1
ATOM 706 C CA . PHE A 1 90 ? 5.511 -17.856 -23.040 1.00 80.50 90 PHE A CA 1
ATOM 707 C C . PHE A 1 90 ? 5.093 -17.327 -21.671 1.00 80.50 90 PHE A C 1
ATOM 709 O O . PHE A 1 90 ? 5.641 -16.333 -21.205 1.00 80.50 90 PHE A O 1
ATOM 716 N N . ILE A 1 91 ? 4.178 -18.019 -20.992 1.00 80.12 91 ILE A N 1
ATOM 717 C CA . ILE A 1 91 ? 3.814 -17.695 -19.609 1.00 80.12 91 ILE A CA 1
ATOM 718 C C . ILE A 1 91 ? 5.035 -17.819 -18.690 1.00 80.12 91 ILE A C 1
ATOM 720 O O . ILE A 1 91 ? 5.303 -16.910 -17.906 1.00 80.12 91 ILE A O 1
ATOM 724 N N . ALA A 1 92 ? 5.797 -18.913 -18.797 1.00 82.50 92 ALA A N 1
ATOM 725 C CA . ALA A 1 92 ? 7.022 -19.095 -18.023 1.00 82.50 92 ALA A CA 1
ATOM 726 C C . ALA A 1 92 ? 8.049 -17.995 -18.327 1.00 82.50 92 ALA A C 1
ATOM 728 O O . ALA A 1 92 ? 8.602 -17.423 -17.393 1.00 82.50 92 ALA A O 1
ATOM 729 N N . LEU A 1 93 ? 8.235 -17.643 -19.604 1.00 84.38 93 LEU A N 1
ATOM 730 C CA . LEU A 1 93 ? 9.127 -16.564 -20.026 1.00 84.38 93 LEU A CA 1
ATOM 731 C C . LEU A 1 93 ? 8.743 -15.224 -19.384 1.00 84.38 93 LEU A C 1
ATOM 733 O O . LEU A 1 93 ? 9.591 -14.602 -18.750 1.00 84.38 93 LEU A O 1
ATOM 737 N N . ILE A 1 94 ? 7.476 -14.809 -19.498 1.00 83.38 94 ILE A N 1
ATOM 738 C CA . ILE A 1 94 ? 6.979 -13.551 -18.914 1.00 83.38 94 ILE A CA 1
ATOM 739 C C . ILE A 1 94 ? 7.255 -13.525 -17.408 1.00 83.38 94 ILE A C 1
ATOM 741 O O . ILE A 1 94 ? 7.840 -12.572 -16.901 1.00 83.38 94 ILE A O 1
ATOM 745 N N . ARG A 1 95 ? 6.898 -14.602 -16.695 1.00 84.75 95 ARG A N 1
ATOM 746 C CA . ARG A 1 95 ? 7.117 -14.701 -15.244 1.00 84.75 95 ARG A CA 1
ATOM 747 C C . ARG A 1 95 ? 8.597 -14.630 -14.883 1.00 84.75 95 ARG A C 1
ATOM 749 O O . ARG A 1 95 ? 8.948 -13.922 -13.950 1.00 84.75 95 ARG A O 1
ATOM 756 N N . THR A 1 96 ? 9.466 -15.324 -15.616 1.00 87.12 96 THR A N 1
ATOM 757 C CA . THR A 1 96 ? 10.913 -15.281 -15.368 1.00 87.12 96 THR A CA 1
ATOM 758 C C . THR A 1 96 ? 11.488 -13.885 -15.593 1.00 87.12 96 THR A C 1
ATOM 760 O O . THR A 1 96 ? 12.331 -13.455 -14.809 1.00 87.12 96 THR A O 1
ATOM 763 N N . VAL A 1 97 ? 11.051 -13.164 -16.629 1.00 86.12 97 VAL A N 1
ATOM 764 C CA . VAL A 1 97 ? 11.534 -11.797 -16.877 1.00 86.12 97 VAL A CA 1
ATOM 765 C C . VAL A 1 97 ? 11.071 -10.846 -15.771 1.00 86.12 97 VAL A C 1
ATOM 767 O O . VAL A 1 97 ? 11.891 -10.113 -15.224 1.00 86.12 97 VAL A O 1
ATOM 770 N N . GLU A 1 98 ? 9.799 -10.899 -15.376 1.00 85.88 98 GLU A N 1
ATOM 771 C CA . GLU A 1 98 ? 9.275 -10.072 -14.280 1.00 85.88 98 GLU A CA 1
ATOM 772 C C . GLU A 1 98 ? 9.967 -10.379 -12.943 1.00 85.88 98 GLU A C 1
ATOM 774 O O . GLU A 1 98 ? 10.392 -9.463 -12.242 1.00 85.88 98 GLU A O 1
ATOM 779 N N . GLN A 1 99 ? 10.194 -11.658 -12.630 1.00 88.62 99 GLN A N 1
ATOM 780 C CA . GLN A 1 99 ? 10.938 -12.068 -11.434 1.00 88.62 99 GLN A CA 1
ATOM 781 C C . GLN A 1 99 ? 12.379 -11.553 -11.437 1.00 88.62 99 GLN A C 1
ATOM 783 O O . GLN A 1 99 ? 12.866 -11.104 -10.403 1.00 88.62 99 GLN A O 1
ATOM 788 N N . ARG A 1 100 ? 13.057 -11.564 -12.592 1.00 90.25 100 ARG A N 1
ATOM 789 C CA . ARG A 1 100 ? 14.407 -10.992 -12.716 1.00 90.25 100 ARG A CA 1
ATOM 790 C C . ARG A 1 100 ? 14.409 -9.483 -12.502 1.00 90.25 100 ARG A C 1
ATOM 792 O O . ARG A 1 100 ? 15.318 -8.977 -11.852 1.00 90.25 100 ARG A O 1
ATOM 799 N N . LYS A 1 101 ? 13.402 -8.769 -13.017 1.00 89.81 101 LYS A N 1
ATOM 800 C CA . LYS A 1 101 ? 13.244 -7.326 -12.774 1.00 89.81 101 LYS A CA 1
ATOM 801 C C . LYS A 1 101 ? 13.010 -7.038 -11.288 1.00 89.81 101 LYS A C 1
ATOM 803 O O . LYS A 1 101 ? 13.626 -6.122 -10.747 1.00 89.81 101 LYS A O 1
ATOM 808 N N . GLU A 1 102 ? 12.170 -7.833 -10.622 1.00 93.12 102 GLU A N 1
ATOM 809 C CA . GLU A 1 102 ? 11.959 -7.750 -9.171 1.00 93.12 102 GLU A CA 1
ATOM 810 C C . GLU A 1 102 ? 13.247 -7.999 -8.383 1.00 93.12 102 GLU A C 1
ATOM 812 O O . GLU A 1 102 ? 13.575 -7.222 -7.490 1.00 93.12 102 GLU A O 1
ATOM 817 N N . GLU A 1 103 ? 13.970 -9.074 -8.695 1.00 95.12 103 GLU A N 1
ATOM 818 C CA . GLU A 1 103 ? 15.211 -9.450 -8.011 1.00 95.12 103 GLU A CA 1
ATOM 819 C C . GLU A 1 103 ? 16.300 -8.394 -8.202 1.00 95.12 103 GLU A C 1
ATOM 821 O O . GLU A 1 103 ? 16.937 -7.983 -7.233 1.00 95.12 103 GLU A O 1
ATOM 826 N N . TYR A 1 104 ? 16.457 -7.895 -9.430 1.00 95.31 104 TYR A N 1
ATOM 827 C CA . TYR A 1 104 ? 17.348 -6.779 -9.727 1.00 95.31 104 TYR A CA 1
ATOM 828 C C . TYR A 1 104 ? 17.022 -5.570 -8.843 1.00 95.31 104 TYR A C 1
ATOM 830 O O . TYR A 1 104 ? 17.883 -5.092 -8.110 1.00 95.31 104 TYR A O 1
ATOM 838 N N . LEU A 1 105 ? 15.760 -5.132 -8.812 1.00 96.50 105 LEU A N 1
ATOM 839 C CA . LEU A 1 105 ? 15.361 -3.965 -8.022 1.00 96.50 105 LEU A CA 1
ATOM 840 C C . LEU A 1 105 ? 15.467 -4.175 -6.510 1.00 96.50 105 LEU A C 1
ATOM 842 O O . LEU A 1 105 ? 15.784 -3.229 -5.793 1.00 96.50 105 LEU A O 1
ATOM 846 N N . ARG A 1 106 ? 15.263 -5.396 -6.007 1.00 97.25 106 ARG A N 1
ATOM 847 C CA . ARG A 1 106 ? 15.511 -5.712 -4.590 1.00 97.25 106 ARG A CA 1
ATOM 848 C C . ARG A 1 106 ? 16.975 -5.517 -4.204 1.00 97.25 106 ARG A C 1
ATOM 850 O O . ARG A 1 106 ? 17.240 -5.114 -3.077 1.00 97.25 106 ARG A O 1
ATOM 857 N N . ASN A 1 107 ? 17.900 -5.766 -5.127 1.00 96.94 107 ASN A N 1
ATOM 858 C CA . ASN A 1 107 ? 19.324 -5.524 -4.907 1.00 96.94 107 ASN A CA 1
ATOM 859 C C . ASN A 1 107 ? 19.689 -4.040 -5.080 1.00 96.94 107 ASN A C 1
ATOM 861 O O . ASN A 1 107 ? 20.532 -3.534 -4.343 1.00 96.94 107 ASN A O 1
ATOM 865 N N . GLU A 1 108 ? 19.029 -3.327 -5.997 1.00 97.50 108 GLU A N 1
ATOM 866 C CA . GLU A 1 108 ? 19.292 -1.903 -6.249 1.00 97.50 108 GLU A CA 1
ATOM 867 C C . GLU A 1 108 ? 18.712 -0.966 -5.183 1.00 97.50 108 GLU A C 1
ATOM 869 O O . GLU A 1 108 ? 19.317 0.060 -4.893 1.00 97.50 108 GLU A O 1
ATOM 874 N N . ILE A 1 109 ? 17.572 -1.289 -4.557 1.00 98.12 109 ILE A N 1
ATOM 875 C CA . ILE A 1 109 ? 16.945 -0.415 -3.545 1.00 98.12 109 ILE A CA 1
ATOM 876 C C . ILE A 1 109 ? 17.919 -0.057 -2.398 1.00 98.12 109 ILE A C 1
ATOM 878 O O . ILE A 1 109 ? 18.079 1.134 -2.116 1.00 98.12 109 ILE A O 1
ATOM 882 N N . PRO A 1 110 ? 18.625 -1.011 -1.756 1.00 97.88 110 PRO A N 1
ATOM 883 C CA . PRO A 1 110 ? 19.639 -0.684 -0.751 1.00 97.88 110 PRO A CA 1
ATOM 884 C C . PRO A 1 110 ? 20.793 0.176 -1.287 1.00 97.88 110 PRO A C 1
ATOM 886 O O . PRO A 1 110 ? 21.258 1.093 -0.604 1.00 97.88 110 PRO A O 1
ATOM 889 N N . LEU A 1 111 ? 21.246 -0.080 -2.519 1.00 97.06 111 LEU A N 1
ATOM 890 C CA . LEU A 1 111 ? 22.309 0.702 -3.163 1.00 97.06 111 LEU A CA 1
ATOM 891 C C . LEU A 1 111 ? 21.854 2.143 -3.437 1.00 97.06 111 LEU A C 1
ATOM 893 O O . LEU A 1 111 ? 22.581 3.095 -3.153 1.00 97.06 111 LEU A O 1
ATOM 897 N N . ALA A 1 112 ? 20.615 2.322 -3.892 1.00 96.56 112 ALA A N 1
ATOM 898 C CA . ALA A 1 112 ? 20.004 3.629 -4.083 1.00 96.56 112 ALA A CA 1
ATOM 899 C C . ALA A 1 112 ? 19.906 4.402 -2.759 1.00 96.56 112 ALA A C 1
ATOM 901 O O . ALA A 1 112 ? 20.308 5.564 -2.696 1.00 96.56 112 ALA A O 1
ATOM 902 N N . CYS A 1 113 ? 19.459 3.755 -1.676 1.00 96.50 113 CYS A N 1
ATOM 903 C CA . CYS A 1 113 ? 19.369 4.371 -0.347 1.00 96.50 113 CYS A CA 1
ATOM 904 C C . CYS A 1 113 ? 20.735 4.759 0.245 1.00 96.50 113 CYS A C 1
ATOM 906 O O . CYS A 1 113 ? 20.812 5.724 1.002 1.00 96.50 113 CYS A O 1
ATOM 908 N N . THR A 1 114 ? 21.815 4.059 -0.111 1.00 95.75 114 THR A N 1
ATOM 909 C CA . THR A 1 114 ? 23.188 4.408 0.313 1.00 95.75 114 THR A CA 1
ATOM 910 C C . THR A 1 114 ? 23.871 5.426 -0.604 1.00 95.75 114 THR A C 1
ATOM 912 O O . THR A 1 114 ? 24.977 5.884 -0.311 1.00 95.75 114 THR A O 1
ATOM 915 N N . SER A 1 115 ? 23.217 5.830 -1.697 1.00 94.56 115 SER A N 1
ATOM 916 C CA . SER A 1 115 ? 23.759 6.813 -2.628 1.00 94.56 115 SER A CA 1
ATOM 917 C C . SER A 1 115 ? 23.980 8.168 -1.956 1.00 94.56 115 SER A C 1
ATOM 919 O O . SER A 1 115 ? 23.073 8.748 -1.354 1.00 94.56 115 SER A O 1
ATOM 921 N N . SER A 1 116 ? 25.165 8.747 -2.168 1.00 91.94 116 SER A N 1
ATOM 922 C CA . SER A 1 116 ? 25.485 10.107 -1.717 1.00 91.94 116 SER A CA 1
ATOM 923 C C . SER A 1 116 ? 24.575 11.174 -2.331 1.00 91.94 116 SER A C 1
ATOM 925 O O . SER A 1 116 ? 24.451 12.257 -1.767 1.00 91.94 116 SER A O 1
ATOM 927 N N . LYS A 1 117 ? 23.890 10.869 -3.446 1.00 91.88 117 LYS A N 1
ATOM 928 C CA . LYS A 1 117 ? 22.879 11.757 -4.035 1.00 91.88 117 LYS A CA 1
ATOM 929 C C . LYS A 1 117 ? 21.706 12.004 -3.086 1.00 91.88 117 LYS A C 1
ATOM 931 O O . LYS A 1 117 ? 21.159 13.101 -3.087 1.00 91.88 117 LYS A O 1
ATOM 936 N N . LEU A 1 118 ? 21.299 11.003 -2.302 1.00 92.50 118 LEU A N 1
ATOM 937 C CA . LEU A 1 118 ? 20.127 11.117 -1.433 1.00 92.50 118 LEU A CA 1
ATOM 938 C C . LEU A 1 118 ? 20.462 11.652 -0.041 1.00 92.50 118 LEU A C 1
ATOM 940 O O . LEU A 1 118 ? 19.543 12.115 0.622 1.00 92.50 118 LEU A O 1
ATOM 944 N N . ASP A 1 119 ? 21.722 11.627 0.404 1.00 91.94 119 ASP A N 1
ATOM 945 C CA . ASP A 1 119 ? 22.163 12.179 1.700 1.00 91.94 119 ASP A CA 1
ATOM 946 C C . ASP A 1 119 ? 21.199 11.830 2.857 1.00 91.94 119 ASP A C 1
ATOM 948 O O . ASP A 1 119 ? 20.510 12.687 3.422 1.00 91.94 119 ASP A O 1
ATOM 952 N N . LEU A 1 120 ? 21.030 10.531 3.117 1.00 92.88 120 LEU A N 1
ATOM 953 C CA . LEU A 1 120 ? 20.084 10.012 4.107 1.00 92.88 120 LEU A CA 1
ATOM 954 C C . LEU A 1 120 ? 20.779 9.780 5.455 1.00 92.88 120 LEU A C 1
ATOM 956 O O . LEU A 1 120 ? 21.906 9.297 5.503 1.00 92.88 120 LEU A O 1
ATOM 960 N N . ARG A 1 121 ? 20.089 10.092 6.562 1.00 90.12 121 ARG A N 1
ATOM 961 C CA . ARG A 1 121 ? 20.630 9.913 7.925 1.00 90.12 121 ARG A CA 1
ATOM 962 C C . ARG A 1 121 ? 20.692 8.452 8.370 1.00 90.12 121 ARG A C 1
ATOM 964 O O . ARG A 1 121 ? 21.587 8.097 9.125 1.00 90.12 121 ARG A O 1
ATOM 971 N N . ASP A 1 122 ? 19.728 7.649 7.928 1.00 94.00 122 ASP A N 1
ATOM 972 C CA . ASP A 1 122 ? 19.589 6.226 8.250 1.00 94.00 122 ASP A CA 1
ATOM 973 C C . ASP A 1 122 ? 19.291 5.434 6.962 1.00 94.00 122 ASP A C 1
ATOM 975 O O . ASP A 1 122 ? 18.142 5.073 6.694 1.00 94.00 122 ASP A O 1
ATOM 979 N N . PRO A 1 123 ? 20.296 5.249 6.088 1.00 95.25 123 PRO A N 1
ATOM 980 C CA . PRO A 1 123 ? 20.090 4.601 4.797 1.00 95.25 123 PRO A CA 1
ATOM 981 C C . PRO A 1 123 ? 19.672 3.130 4.938 1.00 95.25 123 PRO A C 1
ATOM 983 O O . PRO A 1 123 ? 18.893 2.651 4.120 1.00 95.25 123 PRO A O 1
ATOM 986 N N . GLU A 1 124 ? 20.132 2.425 5.976 1.00 95.81 124 GLU A N 1
ATOM 987 C CA . GLU A 1 124 ? 19.821 1.007 6.211 1.00 95.81 124 GLU A CA 1
ATOM 988 C C . GLU A 1 124 ? 18.373 0.801 6.677 1.00 95.81 124 GLU A C 1
ATOM 990 O O . GLU A 1 124 ? 17.658 -0.049 6.128 1.00 95.81 124 GLU A O 1
ATOM 995 N N . GLY A 1 125 ? 17.902 1.605 7.640 1.00 95.31 125 GLY A N 1
ATOM 996 C CA . GLY A 1 125 ? 16.508 1.563 8.084 1.00 95.31 125 GLY A CA 1
ATOM 997 C C . GLY A 1 125 ? 15.540 1.958 6.967 1.00 95.31 125 GLY A C 1
ATOM 998 O O . GLY A 1 125 ? 14.542 1.269 6.733 1.00 95.31 125 GLY A O 1
ATOM 999 N N . ILE A 1 126 ? 15.882 3.000 6.200 1.00 96.12 126 ILE A N 1
ATOM 1000 C CA . ILE A 1 126 ? 15.086 3.427 5.040 1.00 96.12 126 ILE A CA 1
ATOM 1001 C C . ILE A 1 126 ? 15.064 2.343 3.956 1.00 96.12 126 ILE A C 1
ATOM 1003 O O . ILE A 1 126 ? 13.996 2.082 3.405 1.00 96.12 126 ILE A O 1
ATOM 1007 N N . ALA A 1 127 ? 16.193 1.691 3.661 1.00 97.50 127 ALA A N 1
ATOM 1008 C CA . ALA A 1 127 ? 16.252 0.610 2.675 1.00 97.50 127 ALA A CA 1
ATOM 1009 C C . ALA A 1 127 ? 15.374 -0.581 3.076 1.00 97.50 127 ALA A C 1
ATOM 1011 O O . ALA A 1 127 ? 14.633 -1.108 2.246 1.00 97.50 127 ALA A O 1
ATOM 1012 N N . THR A 1 128 ? 15.413 -0.971 4.353 1.00 97.56 128 THR A N 1
ATOM 1013 C CA . THR A 1 128 ? 14.572 -2.051 4.890 1.00 97.56 128 THR A CA 1
ATOM 1014 C C . THR A 1 128 ? 13.090 -1.721 4.710 1.00 97.56 128 THR A C 1
ATOM 1016 O O . THR A 1 128 ? 12.344 -2.499 4.114 1.00 97.56 128 THR A O 1
ATOM 1019 N N . CYS A 1 129 ? 12.680 -0.514 5.111 1.00 95.12 129 CYS A N 1
ATOM 1020 C CA . CYS A 1 129 ? 11.305 -0.043 4.942 1.00 95.12 129 CYS A CA 1
ATOM 1021 C C . CYS A 1 129 ? 10.899 0.066 3.457 1.00 95.12 129 CYS A C 1
ATOM 1023 O O . CYS A 1 129 ? 9.781 -0.286 3.077 1.00 95.12 129 CYS A O 1
ATOM 1025 N N . ALA A 1 130 ? 11.812 0.508 2.587 1.00 97.38 130 ALA A N 1
ATOM 1026 C CA . ALA A 1 130 ? 11.575 0.597 1.150 1.00 97.38 130 ALA A CA 1
ATOM 1027 C C . ALA A 1 130 ? 11.374 -0.784 0.510 1.00 97.38 130 ALA A C 1
ATOM 1029 O O . ALA A 1 130 ? 10.510 -0.927 -0.351 1.00 97.38 130 ALA A O 1
ATOM 1030 N N . LEU A 1 131 ? 12.115 -1.812 0.935 1.00 97.88 131 LEU A N 1
ATOM 1031 C CA . LEU A 1 131 ? 11.938 -3.183 0.445 1.00 97.88 131 LEU A CA 1
ATOM 1032 C C . LEU A 1 131 ? 10.580 -3.772 0.841 1.00 97.88 131 LEU A C 1
ATOM 1034 O O . LEU A 1 131 ? 9.928 -4.420 0.017 1.00 97.88 131 LEU A O 1
ATOM 1038 N N . GLU A 1 132 ? 10.129 -3.513 2.069 1.00 95.19 132 GLU A N 1
ATOM 1039 C CA . GLU A 1 132 ? 8.787 -3.890 2.524 1.00 95.19 132 GLU A CA 1
ATOM 1040 C C . GLU A 1 132 ? 7.713 -3.197 1.680 1.00 95.19 132 GLU A C 1
ATOM 1042 O O . GLU A 1 132 ? 6.820 -3.849 1.133 1.00 95.19 132 GLU A O 1
ATOM 1047 N N . TYR A 1 133 ? 7.829 -1.879 1.493 1.00 95.75 133 TYR A N 1
ATOM 1048 C CA . TYR A 1 133 ? 6.904 -1.119 0.653 1.00 95.75 133 TYR A CA 1
ATOM 1049 C C . TYR A 1 133 ? 6.914 -1.584 -0.796 1.00 95.75 133 TYR A C 1
ATOM 1051 O O . TYR A 1 133 ? 5.853 -1.667 -1.413 1.00 95.75 133 TYR A O 1
ATOM 1059 N N . PHE A 1 134 ? 8.081 -1.917 -1.337 1.00 96.56 134 PHE A N 1
ATOM 1060 C CA . PHE A 1 134 ? 8.198 -2.420 -2.694 1.00 96.56 134 PHE A CA 1
ATOM 1061 C C . PHE A 1 134 ? 7.425 -3.729 -2.852 1.00 96.56 134 PHE A C 1
ATOM 1063 O O . PHE A 1 134 ? 6.587 -3.832 -3.745 1.00 96.56 134 PHE A O 1
ATOM 1070 N N . ASP A 1 135 ? 7.604 -4.690 -1.941 1.00 92.44 135 ASP A N 1
ATOM 1071 C CA . ASP A 1 135 ? 6.861 -5.953 -1.996 1.00 92.44 135 ASP A CA 1
ATOM 1072 C C . ASP A 1 135 ? 5.341 -5.748 -1.892 1.00 92.44 135 ASP A C 1
ATOM 1074 O O . ASP A 1 135 ? 4.566 -6.372 -2.623 1.00 92.44 135 ASP A O 1
ATOM 1078 N N . LEU A 1 136 ? 4.898 -4.820 -1.044 1.00 87.50 136 LEU A N 1
ATOM 1079 C CA . LEU A 1 136 ? 3.482 -4.477 -0.908 1.00 87.50 136 LEU A CA 1
ATOM 1080 C C . LEU A 1 136 ? 2.903 -3.849 -2.172 1.00 87.50 136 LEU A C 1
ATOM 1082 O O . LEU A 1 136 ? 1.804 -4.219 -2.602 1.00 87.50 136 LEU A O 1
ATOM 1086 N N . LEU A 1 137 ? 3.633 -2.909 -2.771 1.00 90.50 137 LEU A N 1
ATOM 1087 C CA . LEU A 1 137 ? 3.223 -2.270 -4.014 1.00 90.50 137 LEU A CA 1
ATOM 1088 C C . LEU A 1 137 ? 3.205 -3.277 -5.168 1.00 90.50 137 LEU A C 1
ATOM 1090 O O . LEU A 1 137 ? 2.287 -3.214 -5.979 1.00 90.50 137 LEU A O 1
ATOM 1094 N N . LEU A 1 138 ? 4.118 -4.254 -5.205 1.00 88.12 138 LEU A N 1
ATOM 1095 C CA . LEU A 1 138 ? 4.104 -5.342 -6.192 1.00 88.12 138 LEU A CA 1
ATOM 1096 C C . LEU A 1 138 ? 2.869 -6.242 -6.056 1.00 88.12 138 LEU A C 1
ATOM 1098 O O . LEU A 1 138 ? 2.184 -6.512 -7.046 1.00 88.12 138 LEU A O 1
ATOM 1102 N N . ARG A 1 139 ? 2.498 -6.633 -4.828 1.00 82.06 139 ARG A N 1
ATOM 1103 C CA . ARG A 1 139 ? 1.250 -7.388 -4.572 1.00 82.06 139 ARG A CA 1
ATOM 1104 C C . ARG A 1 139 ? -0.003 -6.616 -4.993 1.00 82.06 139 ARG A C 1
ATOM 1106 O O . ARG A 1 139 ? -1.053 -7.197 -5.279 1.00 82.06 139 ARG A O 1
ATOM 1113 N N . ARG A 1 140 ? 0.087 -5.286 -5.020 1.00 76.38 140 ARG A N 1
ATOM 1114 C CA . ARG A 1 140 ? -1.002 -4.362 -5.365 1.00 76.38 140 ARG A CA 1
ATOM 1115 C C . ARG A 1 140 ? -0.746 -3.592 -6.655 1.00 76.38 140 ARG A C 1
ATOM 1117 O O . ARG A 1 140 ? -1.383 -2.567 -6.878 1.00 76.38 140 ARG A O 1
ATOM 1124 N N . HIS A 1 141 ? 0.117 -4.107 -7.531 1.00 79.94 141 HIS A N 1
ATOM 1125 C CA . HIS A 1 141 ? 0.589 -3.390 -8.722 1.00 79.94 141 HIS A CA 1
ATOM 1126 C C . HIS A 1 141 ? -0.541 -3.002 -9.683 1.00 79.94 141 HIS A C 1
ATOM 1128 O O . HIS A 1 141 ? -0.484 -1.994 -10.377 1.00 79.94 141 HIS A O 1
ATOM 1134 N N . HIS A 1 142 ? -1.638 -3.747 -9.634 1.00 71.62 142 HIS A N 1
ATOM 1135 C CA . HIS A 1 142 ? -2.878 -3.449 -10.344 1.00 71.62 142 HIS A CA 1
ATOM 1136 C C . HIS A 1 142 ? -3.578 -2.164 -9.939 1.00 71.62 142 HIS A C 1
ATOM 1138 O O . HIS A 1 142 ? -4.257 -1.554 -10.758 1.00 71.62 142 HIS A O 1
ATOM 1144 N N . ASN A 1 143 ? -3.423 -1.744 -8.685 1.00 70.62 143 ASN A N 1
ATOM 1145 C CA . ASN A 1 143 ? -3.921 -0.451 -8.224 1.00 70.62 143 ASN A CA 1
ATOM 1146 C C . ASN A 1 143 ? -3.047 0.702 -8.734 1.00 70.62 143 ASN A C 1
ATOM 1148 O O . ASN A 1 143 ? -3.441 1.857 -8.620 1.00 70.62 143 ASN A O 1
ATOM 1152 N N . LEU A 1 144 ? -1.875 0.383 -9.289 1.00 76.81 144 LEU A N 1
ATOM 1153 C CA . LEU A 1 144 ? -0.893 1.313 -9.834 1.00 76.81 144 LEU A CA 1
ATOM 1154 C C . LEU A 1 144 ? -0.834 1.214 -11.360 1.00 76.81 144 LEU A C 1
ATOM 1156 O O . LEU A 1 144 ? 0.231 1.390 -11.928 1.00 76.81 144 LEU A O 1
ATOM 1160 N N . ASN A 1 145 ? -1.933 0.848 -12.027 1.00 72.81 145 ASN A N 1
ATOM 1161 C CA . ASN A 1 145 ? -2.034 0.825 -13.493 1.00 72.81 145 ASN A CA 1
ATOM 1162 C C . ASN A 1 145 ? -0.891 0.087 -14.224 1.00 72.81 145 ASN A C 1
ATOM 1164 O O . ASN A 1 145 ? -0.598 0.421 -15.368 1.00 72.81 145 ASN A O 1
ATOM 1168 N N . HIS A 1 146 ? -0.246 -0.900 -13.589 1.00 73.88 146 HIS A N 1
ATOM 1169 C CA . HIS A 1 146 ? 0.929 -1.582 -14.149 1.00 73.88 146 HIS A CA 1
ATOM 1170 C C . HIS A 1 146 ? 2.075 -0.649 -14.540 1.00 73.88 146 HIS A C 1
ATOM 1172 O O . HIS A 1 146 ? 2.726 -0.865 -15.561 1.00 73.88 146 HIS A O 1
ATOM 1178 N N . LEU A 1 147 ? 2.330 0.380 -13.730 1.00 81.88 147 LEU A N 1
ATOM 1179 C CA . LEU A 1 147 ? 3.510 1.227 -13.887 1.00 81.88 147 LEU A CA 1
ATOM 1180 C C . LEU A 1 147 ? 4.787 0.402 -14.050 1.00 81.88 147 LEU A C 1
ATOM 1182 O O . LEU A 1 147 ? 4.900 -0.696 -13.502 1.00 81.88 147 LEU A O 1
ATOM 1186 N N . ASP A 1 148 ? 5.773 0.974 -14.735 1.00 86.06 148 ASP A N 1
ATOM 1187 C CA . ASP A 1 148 ? 7.111 0.396 -14.777 1.00 86.06 148 ASP A CA 1
ATOM 1188 C C . ASP A 1 148 ? 7.582 0.070 -13.351 1.00 86.06 148 ASP A C 1
ATOM 1190 O O . ASP A 1 148 ? 7.477 0.880 -12.427 1.00 86.06 148 ASP A O 1
ATOM 1194 N N . ILE A 1 149 ? 8.073 -1.148 -13.156 1.00 90.06 149 ILE A N 1
ATOM 1195 C CA . ILE A 1 149 ? 8.470 -1.651 -11.844 1.00 90.06 149 ILE A CA 1
ATOM 1196 C C . ILE A 1 149 ? 9.581 -0.805 -11.197 1.00 90.06 149 ILE A C 1
ATOM 1198 O O . ILE A 1 149 ? 9.639 -0.704 -9.970 1.00 90.06 149 ILE A O 1
ATOM 1202 N N . ARG A 1 150 ? 10.400 -0.111 -11.998 1.00 92.56 150 ARG A N 1
ATOM 1203 C CA . ARG A 1 150 ? 11.392 0.864 -11.515 1.00 92.56 150 ARG A CA 1
ATOM 1204 C C . ARG A 1 150 ? 10.725 2.076 -10.867 1.00 92.56 150 ARG A C 1
ATOM 1206 O O . ARG A 1 150 ? 11.161 2.512 -9.805 1.00 92.56 150 ARG A O 1
ATOM 1213 N N . VAL A 1 151 ? 9.626 2.568 -11.443 1.00 93.62 151 VAL A N 1
ATOM 1214 C CA . VAL A 1 151 ? 8.802 3.636 -10.847 1.00 93.62 151 VAL A CA 1
ATOM 1215 C C . VAL A 1 151 ? 8.174 3.147 -9.541 1.00 93.62 151 VAL A C 1
ATOM 1217 O O . VAL A 1 151 ? 8.155 3.877 -8.552 1.00 93.62 151 VAL A O 1
ATOM 1220 N N . VAL A 1 152 ? 7.713 1.893 -9.494 1.00 94.94 152 VAL A N 1
ATOM 1221 C CA . VAL A 1 152 ? 7.172 1.292 -8.263 1.00 94.94 152 VAL A CA 1
ATOM 1222 C C . VAL A 1 152 ? 8.236 1.217 -7.159 1.00 94.94 152 VAL A C 1
ATOM 1224 O O . VAL A 1 152 ? 7.953 1.578 -6.015 1.00 94.94 152 VAL A O 1
ATOM 1227 N N . ALA A 1 153 ? 9.465 0.809 -7.490 1.00 97.06 153 ALA A N 1
ATOM 1228 C CA . ALA A 1 153 ? 10.597 0.828 -6.562 1.00 97.06 153 ALA A CA 1
ATOM 1229 C C . ALA A 1 153 ? 10.935 2.255 -6.097 1.00 97.06 153 ALA A C 1
ATOM 1231 O O . ALA A 1 153 ? 11.118 2.490 -4.902 1.00 97.06 153 ALA A O 1
ATOM 1232 N N . ALA A 1 154 ? 10.929 3.233 -7.007 1.00 97.31 154 ALA A N 1
ATOM 1233 C CA . ALA A 1 154 ? 11.149 4.635 -6.665 1.00 97.31 154 ALA A CA 1
ATOM 1234 C C . ALA A 1 154 ? 10.063 5.178 -5.721 1.00 97.31 154 ALA A C 1
ATOM 1236 O O . ALA A 1 154 ? 10.380 5.876 -4.755 1.00 97.31 154 ALA A O 1
ATOM 1237 N N . PHE A 1 155 ? 8.788 4.834 -5.941 1.00 97.44 155 PHE A N 1
ATOM 1238 C CA . PHE A 1 155 ? 7.703 5.171 -5.014 1.00 97.44 155 PHE A CA 1
ATOM 1239 C C . PHE A 1 155 ? 7.915 4.546 -3.638 1.00 97.44 155 PHE A C 1
ATOM 1241 O O . PHE A 1 155 ? 7.705 5.226 -2.632 1.00 97.44 155 PHE A O 1
ATOM 1248 N N . ALA A 1 156 ? 8.360 3.290 -3.577 1.00 97.69 156 ALA A N 1
ATOM 1249 C CA . ALA A 1 156 ? 8.675 2.629 -2.317 1.00 97.69 156 ALA A CA 1
ATOM 1250 C C . ALA A 1 156 ? 9.777 3.376 -1.543 1.00 97.69 156 ALA A C 1
ATOM 1252 O O . ALA A 1 156 ? 9.580 3.705 -0.371 1.00 97.69 156 ALA A O 1
ATOM 1253 N N . ILE A 1 157 ? 10.878 3.740 -2.213 1.00 97.75 157 ILE A N 1
ATOM 1254 C CA . ILE A 1 157 ? 11.969 4.536 -1.623 1.00 97.75 157 ILE A CA 1
ATOM 1255 C C . ILE A 1 157 ? 11.460 5.907 -1.165 1.00 97.75 157 ILE A C 1
ATOM 1257 O O . ILE A 1 157 ? 11.687 6.301 -0.023 1.00 97.75 157 ILE A O 1
ATOM 1261 N N . ALA A 1 158 ? 10.732 6.633 -2.016 1.00 96.38 158 ALA A N 1
ATOM 1262 C CA . ALA A 1 158 ? 10.218 7.964 -1.692 1.00 96.38 158 ALA A CA 1
ATOM 1263 C C . ALA A 1 158 ? 9.276 7.943 -0.476 1.00 96.38 158 ALA A C 1
ATOM 1265 O O . ALA A 1 158 ? 9.351 8.815 0.395 1.00 96.38 158 ALA A O 1
ATOM 1266 N N . LEU A 1 159 ? 8.404 6.934 -0.387 1.00 94.62 159 LEU A N 1
ATOM 1267 C CA . LEU A 1 159 ? 7.512 6.744 0.756 1.00 94.62 159 LEU A CA 1
ATOM 1268 C C . LEU A 1 159 ? 8.285 6.369 2.025 1.00 94.62 159 LEU A C 1
ATOM 1270 O O . LEU A 1 159 ? 7.937 6.868 3.095 1.00 94.62 159 LEU A O 1
ATOM 1274 N N . ALA A 1 160 ? 9.331 5.544 1.928 1.00 95.19 160 ALA A N 1
ATOM 1275 C CA . ALA A 1 160 ? 10.183 5.191 3.065 1.00 95.19 160 ALA A CA 1
ATOM 1276 C C . ALA A 1 160 ? 10.975 6.405 3.580 1.00 95.19 160 ALA A C 1
ATOM 1278 O O . ALA A 1 160 ? 10.917 6.716 4.768 1.00 95.19 160 ALA A O 1
ATOM 1279 N N . ILE A 1 161 ? 11.606 7.177 2.688 1.00 94.00 161 ILE A N 1
ATOM 1280 C CA . ILE A 1 161 ? 12.285 8.444 3.021 1.00 94.00 161 ILE A CA 1
ATOM 1281 C C . ILE A 1 161 ? 11.323 9.387 3.753 1.00 94.00 161 ILE A C 1
ATOM 1283 O O . ILE A 1 161 ? 11.663 9.936 4.804 1.00 94.00 161 ILE A O 1
ATOM 1287 N N . LYS A 1 162 ? 10.100 9.536 3.229 1.00 90.44 162 LYS A N 1
ATOM 1288 C CA . LYS A 1 162 ? 9.062 10.363 3.851 1.00 90.44 162 LYS A CA 1
ATOM 1289 C C . LYS A 1 162 ? 8.641 9.850 5.221 1.00 90.44 162 LYS A C 1
ATOM 1291 O O . LYS A 1 162 ? 8.418 10.654 6.123 1.00 90.44 162 LYS A O 1
ATOM 1296 N N . HIS A 1 163 ? 8.550 8.534 5.383 1.00 87.69 163 HIS A N 1
ATOM 1297 C CA . HIS A 1 163 ? 8.227 7.908 6.660 1.00 87.69 163 HIS A CA 1
ATOM 1298 C C . HIS A 1 163 ? 9.303 8.172 7.723 1.00 87.69 163 HIS A C 1
ATOM 1300 O O . HIS A 1 163 ? 8.971 8.391 8.881 1.00 87.69 163 HIS A O 1
ATOM 1306 N N . HIS A 1 164 ? 10.571 8.244 7.320 1.00 88.69 164 HIS A N 1
ATOM 1307 C CA . HIS A 1 164 ? 11.694 8.600 8.193 1.00 88.69 164 HIS A CA 1
ATOM 1308 C C . HIS A 1 164 ? 11.887 10.125 8.351 1.00 88.69 164 HIS A C 1
ATOM 1310 O O . HIS A 1 164 ? 12.948 10.582 8.770 1.00 88.69 164 HIS A O 1
ATOM 1316 N N . GLY A 1 165 ? 10.878 10.939 8.017 1.00 83.88 165 GLY A N 1
ATOM 1317 C CA . GLY A 1 165 ? 10.898 12.390 8.246 1.00 83.88 165 GLY A CA 1
ATOM 1318 C C . GLY A 1 165 ? 11.761 13.185 7.262 1.00 83.88 165 GLY A C 1
ATOM 1319 O O . GLY A 1 165 ? 12.061 14.357 7.500 1.00 83.88 165 GLY A O 1
ATOM 1320 N N . HIS A 1 166 ? 12.156 12.575 6.146 1.00 86.00 166 HIS A N 1
ATOM 1321 C CA . HIS A 1 166 ? 12.941 13.215 5.097 1.00 86.00 166 HIS A CA 1
ATOM 1322 C C . HIS A 1 166 ? 12.090 13.500 3.855 1.00 86.00 166 HIS A C 1
ATOM 1324 O O . HIS A 1 166 ? 10.987 12.994 3.686 1.00 86.00 166 HIS A O 1
ATOM 1330 N N . ASN A 1 167 ? 12.594 14.341 2.958 1.00 88.81 167 ASN A N 1
ATOM 1331 C CA . ASN A 1 167 ? 11.980 14.545 1.651 1.00 88.81 167 ASN A CA 1
ATOM 1332 C C . ASN A 1 167 ? 13.082 14.732 0.613 1.00 88.81 167 ASN A C 1
ATOM 1334 O O . ASN A 1 167 ? 14.063 15.436 0.882 1.00 88.81 167 ASN A O 1
ATOM 1338 N N . ARG A 1 168 ? 12.935 14.094 -0.545 1.00 92.25 168 ARG A N 1
ATOM 1339 C CA . ARG A 1 168 ? 13.894 14.149 -1.653 1.00 92.25 168 ARG A CA 1
ATOM 1340 C C . ARG A 1 168 ? 13.149 14.291 -2.967 1.00 92.25 168 ARG A C 1
ATOM 1342 O O . ARG A 1 168 ? 11.993 13.888 -3.070 1.00 92.25 168 ARG A O 1
ATOM 1349 N N . ASP A 1 169 ? 13.819 14.903 -3.936 1.00 93.50 169 ASP A N 1
ATOM 1350 C CA . ASP A 1 169 ? 13.301 15.010 -5.292 1.00 93.50 169 ASP A CA 1
ATOM 1351 C C . ASP A 1 169 ? 13.094 13.602 -5.865 1.00 93.50 169 ASP A C 1
ATOM 1353 O O . ASP A 1 169 ? 13.971 12.741 -5.766 1.00 93.50 169 ASP A O 1
ATOM 1357 N N . PHE A 1 170 ? 11.918 13.364 -6.439 1.00 94.00 170 PHE A N 1
ATOM 1358 C CA . PHE A 1 170 ? 11.578 12.079 -7.030 1.00 94.00 170 PHE A CA 1
ATOM 1359 C C . PHE A 1 170 ? 12.474 11.736 -8.228 1.00 94.00 170 PHE A C 1
ATOM 1361 O O . PHE A 1 170 ? 12.896 10.589 -8.358 1.00 94.00 170 PHE A O 1
ATOM 1368 N N . GLY A 1 171 ? 12.855 12.726 -9.042 1.00 93.62 171 GLY A N 1
ATOM 1369 C CA . GLY A 1 171 ? 13.792 12.546 -10.150 1.00 93.62 171 GLY A CA 1
ATOM 1370 C C . GLY A 1 171 ? 15.163 12.065 -9.675 1.00 93.62 171 GLY A C 1
ATOM 1371 O O . GLY A 1 171 ? 15.742 11.168 -10.278 1.00 93.62 171 GLY A O 1
ATOM 1372 N N . MET A 1 172 ? 15.645 12.561 -8.530 1.00 94.69 172 MET A N 1
ATOM 1373 C CA . MET A 1 172 ? 16.899 12.073 -7.941 1.00 94.69 172 MET A CA 1
ATOM 1374 C C . MET A 1 172 ? 16.801 10.605 -7.513 1.00 94.69 172 MET A C 1
ATOM 1376 O O . MET A 1 172 ? 17.762 9.857 -7.677 1.00 94.69 172 MET A O 1
ATOM 1380 N N . ILE A 1 173 ? 15.648 10.183 -6.988 1.00 96.38 173 ILE A N 1
ATOM 1381 C CA . ILE A 1 173 ? 15.404 8.782 -6.614 1.00 96.38 173 ILE A CA 1
ATOM 1382 C C . ILE A 1 173 ? 15.388 7.894 -7.869 1.00 96.38 173 ILE A C 1
ATOM 1384 O O . ILE A 1 173 ? 16.022 6.840 -7.881 1.00 96.38 173 ILE A O 1
ATOM 1388 N N . LEU A 1 174 ? 14.740 8.331 -8.951 1.00 95.25 174 LEU A N 1
ATOM 1389 C CA . LEU A 1 174 ? 14.751 7.609 -10.229 1.00 95.25 174 LEU A CA 1
ATOM 1390 C C . LEU A 1 174 ? 16.172 7.454 -10.787 1.00 95.25 174 LEU A C 1
ATOM 1392 O O . LEU A 1 174 ? 16.575 6.351 -11.157 1.00 95.25 174 LEU A O 1
ATOM 1396 N N . GLU A 1 175 ? 16.973 8.520 -10.754 1.00 94.75 175 GLU A N 1
ATOM 1397 C CA . GLU A 1 175 ? 18.365 8.464 -11.205 1.00 94.75 175 GLU A CA 1
ATOM 1398 C C . GLU A 1 175 ? 19.211 7.471 -10.397 1.00 94.75 175 GLU A C 1
ATOM 1400 O O . GLU A 1 175 ? 20.108 6.836 -10.955 1.00 94.75 175 GLU A O 1
ATOM 1405 N N . THR A 1 176 ? 18.958 7.335 -9.088 1.00 95.62 176 THR A N 1
ATOM 1406 C CA . THR A 1 176 ? 19.658 6.338 -8.253 1.00 95.62 176 THR A CA 1
ATOM 1407 C C . THR A 1 176 ? 19.299 4.897 -8.594 1.00 95.62 176 THR A C 1
ATOM 1409 O O . THR A 1 176 ? 20.082 4.007 -8.294 1.00 95.62 176 THR A O 1
ATOM 1412 N N . LEU A 1 177 ? 18.166 4.681 -9.263 1.00 94.50 177 LEU A N 1
ATOM 1413 C CA . LEU A 1 177 ? 17.736 3.391 -9.806 1.00 94.50 177 LEU A CA 1
ATOM 1414 C C . LEU A 1 177 ? 18.068 3.251 -11.300 1.00 94.50 177 LEU A C 1
ATOM 1416 O O . LEU A 1 177 ? 17.477 2.425 -11.995 1.00 94.50 177 LEU A O 1
ATOM 1420 N N . HIS A 1 178 ? 18.986 4.080 -11.810 1.00 92.38 178 HIS A N 1
ATOM 1421 C CA . HIS A 1 178 ? 19.408 4.085 -13.212 1.00 92.38 178 HIS A CA 1
ATOM 1422 C C . HIS A 1 178 ? 18.251 4.288 -14.206 1.00 92.38 178 HIS A C 1
ATOM 1424 O O . HIS A 1 178 ? 18.272 3.758 -15.318 1.00 92.38 178 HIS A O 1
ATOM 1430 N N . PHE A 1 179 ? 17.243 5.067 -13.810 1.00 90.94 179 PHE A N 1
ATOM 1431 C CA . PHE A 1 179 ? 16.103 5.424 -14.646 1.00 90.94 179 PHE A CA 1
ATOM 1432 C C . PHE A 1 179 ? 16.152 6.912 -15.003 1.00 90.94 179 PHE A C 1
ATOM 1434 O O . PHE A 1 179 ? 16.274 7.751 -14.110 1.00 90.94 179 PHE A O 1
ATOM 1441 N N . ASP A 1 180 ? 16.082 7.243 -16.298 1.00 90.69 180 ASP A N 1
ATOM 1442 C CA . ASP A 1 180 ? 16.036 8.640 -16.743 1.00 90.69 180 ASP A CA 1
ATOM 1443 C C . ASP A 1 180 ? 14.675 9.240 -16.347 1.00 90.69 180 ASP A C 1
ATOM 1445 O O . ASP A 1 180 ? 13.641 8.739 -16.794 1.00 90.69 180 ASP A O 1
ATOM 1449 N N . PRO A 1 181 ? 14.629 10.318 -15.541 1.00 88.38 181 PRO A N 1
ATOM 1450 C CA . PRO A 1 181 ? 13.371 10.967 -15.175 1.00 88.38 181 PRO A CA 1
ATOM 1451 C C . PRO A 1 181 ? 12.534 11.434 -16.374 1.00 88.38 181 PRO A C 1
ATOM 1453 O O . PRO A 1 181 ? 11.331 11.640 -16.231 1.00 88.38 181 PRO A O 1
ATOM 1456 N N . LYS A 1 182 ? 13.136 11.613 -17.558 1.00 86.88 182 LYS A N 1
ATOM 1457 C CA . LYS A 1 182 ? 12.412 11.957 -18.794 1.00 86.88 182 LYS A CA 1
ATOM 1458 C C . LYS A 1 182 ? 11.566 10.809 -19.339 1.00 86.88 182 LYS A C 1
ATOM 1460 O O . LYS A 1 182 ? 10.590 11.074 -20.040 1.00 86.88 182 LYS A O 1
ATOM 1465 N N . ASP A 1 183 ? 11.936 9.576 -19.012 1.00 85.00 183 ASP A N 1
ATOM 1466 C CA . ASP A 1 183 ? 11.197 8.370 -19.382 1.00 85.00 183 ASP A CA 1
ATOM 1467 C C . ASP A 1 183 ? 10.096 8.047 -18.354 1.00 85.00 183 ASP A C 1
ATOM 1469 O O . ASP A 1 183 ? 9.321 7.108 -18.542 1.00 85.00 183 ASP A O 1
ATOM 1473 N N . ASP A 1 184 ? 9.990 8.828 -17.268 1.00 86.62 184 ASP A N 1
ATOM 1474 C CA . ASP A 1 184 ? 8.897 8.691 -16.314 1.00 86.62 184 ASP A CA 1
ATOM 1475 C C . ASP A 1 184 ? 7.576 9.172 -16.924 1.00 86.62 184 ASP A C 1
ATOM 1477 O O . ASP A 1 184 ? 7.420 10.304 -17.390 1.00 86.62 184 ASP A O 1
ATOM 1481 N N . HIS A 1 185 ? 6.590 8.285 -16.897 1.00 83.25 185 HIS A N 1
ATOM 1482 C CA . HIS A 1 185 ? 5.221 8.553 -17.326 1.00 83.25 185 HIS A CA 1
ATOM 1483 C C . HIS A 1 185 ? 4.228 8.420 -16.168 1.00 83.25 185 HIS A C 1
ATOM 1485 O O . HIS A 1 185 ? 3.013 8.403 -16.388 1.00 83.25 185 HIS A O 1
ATOM 1491 N N . SER A 1 186 ? 4.734 8.308 -14.938 1.00 85.50 186 SER A N 1
ATOM 1492 C CA . SER A 1 186 ? 3.916 8.254 -13.740 1.00 85.50 186 SER A CA 1
ATOM 1493 C C . SER A 1 186 ? 3.149 9.556 -13.531 1.00 85.50 186 SER A C 1
ATOM 1495 O O . SER A 1 186 ? 3.594 10.659 -13.858 1.00 85.50 186 SER A O 1
ATOM 1497 N N . THR A 1 187 ? 1.935 9.429 -13.005 1.00 85.31 187 THR A N 1
ATOM 1498 C CA . THR A 1 187 ? 1.054 10.567 -12.757 1.00 85.31 187 THR A CA 1
ATOM 1499 C C . THR A 1 187 ? 0.898 10.823 -11.263 1.00 85.31 187 THR A C 1
ATOM 1501 O O . THR A 1 187 ? 1.120 9.957 -10.415 1.00 85.31 187 THR A O 1
ATOM 1504 N N . ILE A 1 188 ? 0.396 12.012 -10.916 1.00 84.25 188 ILE A N 1
ATOM 1505 C CA . ILE A 1 188 ? 0.014 12.336 -9.534 1.00 84.25 188 ILE A CA 1
ATOM 1506 C C . ILE A 1 188 ? -0.989 11.322 -8.953 1.00 84.25 188 ILE A C 1
ATOM 1508 O O . ILE A 1 188 ? -0.957 11.035 -7.758 1.00 84.25 188 ILE A O 1
ATOM 1512 N N . ASN A 1 189 ? -1.859 10.747 -9.791 1.00 80.06 189 ASN A N 1
ATOM 1513 C CA . ASN A 1 189 ? -2.832 9.745 -9.360 1.00 80.06 189 ASN A CA 1
ATOM 1514 C C . ASN A 1 189 ? -2.152 8.428 -8.982 1.00 80.06 189 ASN A C 1
ATOM 1516 O O . ASN A 1 189 ? -2.568 7.792 -8.016 1.00 80.06 189 ASN A O 1
ATOM 1520 N N . ASP A 1 190 ? -1.096 8.050 -9.699 1.00 85.44 190 ASP A N 1
ATOM 1521 C CA . ASP A 1 190 ? -0.328 6.844 -9.406 1.00 85.44 190 ASP A CA 1
ATOM 1522 C C . ASP A 1 190 ? 0.418 6.972 -8.073 1.00 85.44 190 ASP A C 1
ATOM 1524 O O . ASP A 1 190 ? 0.380 6.063 -7.242 1.00 85.44 190 ASP A O 1
ATOM 1528 N N . TRP A 1 191 ? 1.002 8.145 -7.812 1.00 89.06 191 TRP A N 1
ATOM 1529 C CA . TRP A 1 191 ? 1.595 8.465 -6.513 1.00 89.06 191 TRP A CA 1
ATOM 1530 C C . TRP A 1 191 ? 0.569 8.392 -5.372 1.00 89.06 191 TRP A C 1
ATOM 1532 O O . TRP A 1 191 ? 0.825 7.795 -4.322 1.00 89.06 191 TRP A O 1
ATOM 1542 N N . VAL A 1 192 ? -0.619 8.976 -5.567 1.00 84.19 192 VAL A N 1
ATOM 1543 C CA . VAL A 1 192 ? -1.708 8.921 -4.578 1.00 84.19 192 VAL A CA 1
ATOM 1544 C C . VAL A 1 192 ? -2.156 7.477 -4.336 1.00 84.19 192 VAL A C 1
ATOM 1546 O O . VAL A 1 192 ? -2.370 7.101 -3.181 1.00 84.19 192 VAL A O 1
ATOM 1549 N N . ALA A 1 193 ? -2.246 6.657 -5.384 1.00 80.56 193 ALA A N 1
ATOM 1550 C CA . ALA A 1 193 ? -2.587 5.242 -5.273 1.00 80.56 193 ALA A CA 1
ATOM 1551 C C . ALA A 1 193 ? -1.521 4.452 -4.494 1.00 80.56 193 ALA A C 1
ATOM 1553 O O . ALA A 1 193 ? -1.871 3.684 -3.594 1.00 80.56 193 ALA A O 1
ATOM 1554 N N . ALA A 1 194 ? -0.232 4.693 -4.756 1.00 88.62 194 ALA A N 1
ATOM 1555 C CA . ALA A 1 194 ? 0.870 4.084 -4.011 1.00 88.62 194 ALA A CA 1
ATOM 1556 C C . ALA A 1 194 ? 0.840 4.483 -2.529 1.00 88.62 194 ALA A C 1
ATOM 1558 O O . ALA A 1 194 ? 0.865 3.615 -1.651 1.00 88.62 194 ALA A O 1
ATOM 1559 N N . LYS A 1 195 ? 0.676 5.782 -2.235 1.00 88.62 195 LYS A N 1
ATOM 1560 C CA . LYS A 1 195 ? 0.531 6.271 -0.856 1.00 88.62 195 LYS A CA 1
ATOM 1561 C C . LYS A 1 195 ? -0.663 5.612 -0.161 1.00 88.62 195 LYS A C 1
ATOM 1563 O O . LYS A 1 195 ? -0.544 5.175 0.983 1.00 88.62 195 LYS A O 1
ATOM 1568 N N . HIS A 1 196 ? -1.809 5.534 -0.836 1.00 83.69 196 HIS A N 1
ATOM 1569 C CA . HIS A 1 196 ? -3.008 4.910 -0.283 1.00 83.69 196 HIS A CA 1
ATOM 1570 C C . HIS A 1 196 ? -2.797 3.417 -0.003 1.00 83.69 196 HIS A C 1
ATOM 1572 O O . HIS A 1 196 ? -3.213 2.935 1.050 1.00 83.69 196 HIS A O 1
ATOM 1578 N N . CYS A 1 197 ? -2.107 2.700 -0.893 1.00 84.75 197 CYS A N 1
ATOM 1579 C CA . CYS A 1 197 ? -1.768 1.291 -0.711 1.00 84.75 197 CYS A CA 1
ATOM 1580 C C . CYS A 1 197 ? -0.931 1.065 0.557 1.00 84.75 197 CYS A C 1
ATOM 1582 O O . CYS A 1 197 ? -1.316 0.263 1.410 1.00 84.75 197 CYS A O 1
ATOM 1584 N N . ILE A 1 198 ? 0.160 1.819 0.721 1.00 88.00 198 ILE A N 1
ATOM 1585 C CA . ILE A 1 198 ? 1.021 1.723 1.909 1.00 88.00 198 ILE A CA 1
ATOM 1586 C C . ILE A 1 198 ? 0.273 2.142 3.179 1.00 88.00 198 ILE A C 1
ATOM 1588 O O . ILE A 1 198 ? 0.334 1.445 4.189 1.00 88.00 198 ILE A O 1
ATOM 1592 N N . SER A 1 199 ? -0.495 3.233 3.127 1.00 85.56 199 SER A N 1
ATOM 1593 C CA . SER A 1 199 ? -1.298 3.695 4.267 1.00 85.56 199 SER A CA 1
ATOM 1594 C C . SER A 1 199 ? -2.336 2.654 4.703 1.00 85.56 199 SER A C 1
ATOM 1596 O O . SER A 1 199 ? -2.498 2.412 5.897 1.00 85.56 199 SER A O 1
ATOM 1598 N N . THR A 1 200 ? -2.990 1.990 3.744 1.00 84.06 200 THR A N 1
ATOM 1599 C CA . THR A 1 200 ? -3.936 0.895 4.008 1.00 84.06 200 THR A CA 1
ATOM 1600 C C . THR A 1 200 ? -3.258 -0.280 4.691 1.00 84.06 200 THR A C 1
ATOM 1602 O O . THR A 1 200 ? -3.809 -0.836 5.640 1.00 84.06 200 THR A O 1
ATOM 1605 N N . PHE A 1 201 ? -2.079 -0.666 4.205 1.00 84.31 201 PHE A N 1
ATOM 1606 C CA . PHE A 1 201 ? -1.322 -1.764 4.788 1.00 84.31 201 PHE A CA 1
ATOM 1607 C C . PHE A 1 201 ? -0.919 -1.457 6.232 1.00 84.31 201 PHE A C 1
ATOM 1609 O O . PHE A 1 201 ? -1.268 -2.227 7.121 1.00 84.31 201 PHE A O 1
ATOM 1616 N N . LYS A 1 202 ? -0.317 -0.287 6.483 1.00 85.50 202 LYS A N 1
ATOM 1617 C CA . LYS A 1 202 ? 0.072 0.134 7.838 1.00 85.50 202 LYS A CA 1
ATOM 1618 C C . LYS A 1 202 ? -1.105 0.229 8.798 1.00 85.50 202 LYS A C 1
ATOM 1620 O O . LYS A 1 202 ? -0.996 -0.152 9.958 1.00 85.50 202 LYS A O 1
ATOM 1625 N N . ALA A 1 203 ? -2.246 0.727 8.323 1.00 87.31 203 ALA A N 1
ATOM 1626 C CA . ALA A 1 203 ? -3.467 0.730 9.116 1.00 87.31 203 ALA A CA 1
ATOM 1627 C C . ALA A 1 203 ? -3.899 -0.696 9.489 1.00 87.31 203 ALA A C 1
ATOM 1629 O O . ALA A 1 203 ? -4.296 -0.924 10.629 1.00 87.31 203 ALA A O 1
ATOM 1630 N N . GLY A 1 204 ? -3.783 -1.641 8.550 1.00 87.50 204 GLY A N 1
ATOM 1631 C CA . GLY A 1 204 ? -3.987 -3.067 8.791 1.00 87.50 204 GLY A CA 1
ATOM 1632 C C . GLY A 1 204 ? -3.046 -3.621 9.857 1.00 87.50 204 GLY A C 1
ATOM 1633 O O . GLY A 1 204 ? -3.537 -4.176 10.829 1.00 87.50 204 GLY A O 1
ATOM 1634 N N . GLU A 1 205 ? -1.735 -3.388 9.744 1.00 86.88 205 GLU A N 1
ATOM 1635 C CA . GLU A 1 205 ? -0.743 -3.861 10.726 1.00 86.88 205 GLU A CA 1
ATOM 1636 C C . GLU A 1 205 ? -1.010 -3.337 12.138 1.00 86.88 205 GLU A C 1
ATOM 1638 O O . GLU A 1 205 ? -0.945 -4.096 13.100 1.00 86.88 205 GLU A O 1
ATOM 1643 N N . ILE A 1 206 ? -1.364 -2.055 12.274 1.00 90.50 206 ILE A N 1
ATOM 1644 C CA . ILE A 1 206 ? -1.728 -1.471 13.573 1.00 90.50 206 ILE A CA 1
ATOM 1645 C C . ILE A 1 206 ? -2.964 -2.178 14.146 1.00 90.50 206 ILE A C 1
ATOM 1647 O O . ILE A 1 206 ? -3.007 -2.497 15.336 1.00 90.50 206 ILE A O 1
ATOM 1651 N N . MET A 1 207 ? -3.969 -2.439 13.305 1.00 92.81 207 MET A N 1
ATOM 1652 C CA . MET A 1 207 ? -5.177 -3.150 13.723 1.00 92.81 207 MET A CA 1
ATOM 1653 C C . MET A 1 207 ? -4.896 -4.613 14.076 1.00 92.81 207 MET A C 1
ATOM 1655 O O . MET A 1 207 ? -5.408 -5.090 15.086 1.00 92.81 207 MET A O 1
ATOM 1659 N N . ASP A 1 208 ? -4.072 -5.311 13.301 1.00 88.81 208 ASP A N 1
ATOM 1660 C CA . ASP A 1 208 ? -3.690 -6.702 13.548 1.00 88.81 208 ASP A CA 1
ATOM 1661 C C . ASP A 1 208 ? -2.855 -6.830 14.830 1.00 88.81 208 ASP A C 1
ATOM 1663 O O . ASP A 1 208 ? -3.158 -7.676 15.673 1.00 88.81 208 ASP A O 1
ATOM 1667 N N . ALA A 1 209 ? -1.884 -5.934 15.043 1.00 89.50 209 ALA A N 1
ATOM 1668 C CA . ALA A 1 209 ? -1.075 -5.880 16.262 1.00 89.50 209 ALA A CA 1
ATOM 1669 C C . ALA A 1 209 ? -1.932 -5.662 17.518 1.00 89.50 209 ALA A C 1
ATOM 1671 O O . ALA A 1 209 ? -1.673 -6.257 18.569 1.00 89.50 209 ALA A O 1
ATOM 1672 N N . PHE A 1 210 ? -2.979 -4.837 17.410 1.00 94.44 210 PHE A N 1
ATOM 1673 C CA . PHE A 1 210 ? -3.977 -4.712 18.465 1.00 94.44 210 PHE A CA 1
ATOM 1674 C C . PHE A 1 210 ? -4.746 -6.024 18.655 1.00 94.44 210 PHE A C 1
ATOM 1676 O O . PHE A 1 210 ? -4.805 -6.534 19.773 1.00 94.44 210 PHE A O 1
ATOM 1683 N N . MET A 1 211 ? -5.312 -6.592 17.584 1.00 92.38 211 MET A N 1
ATOM 1684 C CA . MET A 1 211 ? -6.144 -7.797 17.665 1.00 92.38 211 MET A CA 1
ATOM 1685 C C . MET A 1 211 ? -5.384 -8.995 18.245 1.00 92.38 211 MET A C 1
ATOM 1687 O O . MET A 1 211 ? -5.953 -9.742 19.041 1.00 92.38 211 MET A O 1
ATOM 1691 N N . GLU A 1 212 ? -4.105 -9.175 17.910 1.00 90.88 212 GLU A N 1
ATOM 1692 C CA . GLU A 1 212 ? -3.276 -10.263 18.442 1.00 90.88 212 GLU A CA 1
ATOM 1693 C C . GLU A 1 212 ? -3.202 -10.231 19.978 1.00 90.88 212 GLU A C 1
ATOM 1695 O O . GLU A 1 212 ? -3.330 -11.263 20.645 1.00 90.88 212 GLU A O 1
ATOM 1700 N N . LYS A 1 213 ? -3.045 -9.034 20.555 1.00 92.62 213 LYS A N 1
ATOM 1701 C CA . LYS A 1 213 ? -2.941 -8.844 22.007 1.00 92.62 213 LYS A CA 1
ATOM 1702 C C . LYS A 1 213 ? -4.311 -8.746 22.680 1.00 92.62 213 LYS A C 1
ATOM 1704 O O . LYS A 1 213 ? -4.487 -9.262 23.784 1.00 92.62 213 LYS A O 1
ATOM 1709 N N . ALA A 1 214 ? -5.295 -8.158 22.001 1.00 90.19 214 ALA A N 1
ATOM 1710 C CA . ALA A 1 214 ? -6.645 -7.961 22.516 1.00 90.19 214 ALA A CA 1
ATOM 1711 C C . ALA A 1 214 ? -7.334 -9.286 22.866 1.00 90.19 214 ALA A C 1
ATOM 1713 O O . ALA A 1 214 ? -7.985 -9.364 23.902 1.00 90.19 214 ALA A O 1
ATOM 1714 N N . HIS A 1 215 ? -7.134 -10.354 22.082 1.00 85.88 215 HIS A N 1
ATOM 1715 C CA . HIS A 1 215 ? -7.696 -11.674 22.407 1.00 85.88 215 HIS A CA 1
ATOM 1716 C C . HIS A 1 215 ? -7.212 -12.226 23.757 1.00 85.88 215 HIS A C 1
ATOM 1718 O O . HIS A 1 215 ? -7.928 -12.996 24.392 1.00 85.88 215 HIS A O 1
ATOM 1724 N N . ARG A 1 216 ? -6.010 -11.844 24.211 1.00 88.69 216 ARG A N 1
ATOM 1725 C CA . ARG A 1 216 ? -5.471 -12.270 25.513 1.00 88.69 216 ARG A CA 1
ATOM 1726 C C . ARG A 1 216 ? -5.984 -11.404 26.660 1.00 88.69 216 ARG A C 1
ATOM 1728 O O . ARG A 1 216 ? -6.198 -11.920 27.749 1.00 88.69 216 ARG A O 1
ATOM 1735 N N . GLN A 1 217 ? -6.162 -10.105 26.421 1.00 90.94 217 GLN A N 1
ATOM 1736 C CA . GLN A 1 217 ? -6.634 -9.154 27.433 1.00 90.94 217 GLN A CA 1
ATOM 1737 C C . GLN A 1 217 ? -8.158 -9.195 27.623 1.00 90.94 217 GLN A C 1
ATOM 1739 O O . GLN A 1 217 ? -8.646 -8.947 28.722 1.00 90.94 217 GLN A O 1
ATOM 1744 N N . TYR A 1 218 ? -8.901 -9.546 26.572 1.00 89.94 218 TYR A N 1
ATOM 1745 C CA . TYR A 1 218 ? -10.364 -9.551 26.533 1.00 89.94 218 TYR A CA 1
ATOM 1746 C C . TYR A 1 218 ? -10.921 -10.908 26.045 1.00 89.94 218 TYR A C 1
ATOM 1748 O O . TYR A 1 218 ? -11.677 -10.936 25.070 1.00 89.94 218 TYR A O 1
ATOM 1756 N N . PRO A 1 219 ? -10.551 -12.042 26.674 1.00 83.25 219 PRO A N 1
ATOM 1757 C CA . PRO A 1 219 ? -10.866 -13.381 26.162 1.00 83.25 219 PRO A CA 1
ATOM 1758 C C . PRO A 1 219 ? -12.372 -13.679 26.113 1.00 83.25 219 PRO A C 1
ATOM 1760 O O . PRO A 1 219 ? -12.829 -14.366 25.203 1.00 83.25 219 PRO A O 1
ATOM 1763 N N . ASP A 1 220 ? -13.144 -13.114 27.045 1.00 86.50 220 ASP A N 1
ATOM 1764 C CA . ASP A 1 220 ? -14.577 -13.389 27.203 1.00 86.50 220 ASP A CA 1
ATOM 1765 C C . ASP A 1 220 ? -15.480 -12.294 26.617 1.00 86.50 220 ASP A C 1
ATOM 1767 O O . ASP A 1 220 ? -16.691 -12.310 26.832 1.00 86.50 220 ASP A O 1
ATOM 1771 N N . THR A 1 221 ? -14.921 -11.324 25.885 1.00 88.19 221 THR A N 1
ATOM 1772 C CA . THR A 1 221 ? -15.694 -10.186 25.373 1.00 88.19 221 THR A CA 1
ATOM 1773 C C . THR A 1 221 ? -16.466 -10.576 24.104 1.00 88.19 221 THR A C 1
ATOM 1775 O O . THR A 1 221 ? -15.859 -10.765 23.040 1.00 88.19 221 THR A O 1
ATOM 1778 N N . PRO A 1 222 ? -17.812 -10.654 24.148 1.00 86.81 222 PRO A N 1
ATOM 1779 C CA . PRO A 1 222 ? -18.607 -11.040 22.989 1.00 86.81 222 PRO A CA 1
ATOM 1780 C C . PRO A 1 222 ? -18.477 -10.006 21.868 1.00 86.81 222 PRO A C 1
ATOM 1782 O O . PRO A 1 222 ? -18.535 -8.807 22.105 1.00 86.81 222 PRO A O 1
ATOM 1785 N N . GLY A 1 223 ? -18.333 -10.461 20.622 1.00 85.31 223 GLY A N 1
ATOM 1786 C CA . GLY A 1 223 ? -18.279 -9.568 19.459 1.00 85.31 223 GLY A CA 1
ATOM 1787 C C . GLY A 1 223 ? -16.908 -8.956 19.159 1.00 85.31 223 GLY A C 1
ATOM 1788 O O . GLY A 1 223 ? -16.795 -8.234 18.167 1.00 85.31 223 GLY A O 1
ATOM 1789 N N . LEU A 1 224 ? -15.855 -9.292 19.918 1.00 89.56 224 LEU A N 1
ATOM 1790 C CA . LEU A 1 224 ? -14.477 -8.866 19.626 1.00 89.56 224 LEU A CA 1
ATOM 1791 C C . LEU A 1 224 ? -14.044 -9.234 18.193 1.00 89.56 224 LEU A C 1
ATOM 1793 O O . LEU A 1 224 ? -13.407 -8.443 17.504 1.00 89.56 224 LEU A O 1
ATOM 1797 N N . ASN A 1 225 ? -14.484 -10.385 17.684 1.00 87.25 225 ASN A N 1
ATOM 1798 C CA . ASN A 1 225 ? -14.240 -10.821 16.305 1.00 87.25 225 ASN A CA 1
ATOM 1799 C C . ASN A 1 225 ? -14.841 -9.892 15.225 1.00 87.25 225 ASN A C 1
ATOM 1801 O O . ASN A 1 225 ? -14.386 -9.904 14.081 1.00 87.25 225 ASN A O 1
ATOM 1805 N N . LYS A 1 226 ? -15.852 -9.080 15.561 1.00 91.00 226 LYS A N 1
ATOM 1806 C CA . LYS A 1 226 ? -16.460 -8.093 14.649 1.00 91.00 226 LYS A CA 1
ATOM 1807 C C . LYS A 1 226 ? -15.729 -6.750 14.657 1.00 91.00 226 LYS A C 1
ATOM 1809 O O . LYS A 1 226 ? -15.967 -5.937 13.761 1.00 91.00 226 LYS A O 1
ATOM 1814 N N . LEU A 1 227 ? -14.844 -6.522 15.629 1.00 92.69 227 LEU A N 1
ATOM 1815 C CA . LEU A 1 227 ? -14.149 -5.251 15.808 1.00 92.69 227 LEU A CA 1
ATOM 1816 C C . LEU A 1 227 ? -13.285 -4.902 14.598 1.00 92.69 227 LEU A C 1
ATOM 1818 O O . LEU A 1 227 ? -13.414 -3.809 14.054 1.00 92.69 227 LEU A O 1
ATOM 1822 N N . PHE A 1 228 ? -12.462 -5.842 14.132 1.00 88.94 228 PHE A N 1
ATOM 1823 C CA . PHE A 1 228 ? -11.546 -5.603 13.017 1.00 88.94 228 PHE A CA 1
ATOM 1824 C C . PHE A 1 228 ? -12.270 -5.248 11.702 1.00 88.94 228 PHE A C 1
ATOM 1826 O O . PHE A 1 228 ? -11.979 -4.189 11.136 1.00 88.94 228 PHE A O 1
ATOM 1833 N N . PRO A 1 229 ? -13.263 -6.029 11.215 1.00 87.62 229 PRO A N 1
ATOM 1834 C CA . PRO A 1 229 ? -14.026 -5.651 10.023 1.00 87.62 229 PRO A CA 1
ATOM 1835 C C . PRO A 1 229 ? -14.707 -4.279 10.133 1.00 87.62 229 PRO A C 1
ATOM 1837 O O . PRO A 1 229 ? -14.766 -3.540 9.145 1.00 87.62 229 PRO A O 1
ATOM 1840 N N . LEU A 1 230 ? -15.215 -3.930 11.320 1.00 90.12 230 LEU A N 1
ATOM 1841 C CA . LEU A 1 230 ? -15.914 -2.668 11.551 1.00 90.12 230 LEU A CA 1
ATOM 1842 C C . LEU A 1 230 ? -14.949 -1.474 11.606 1.00 90.12 230 LEU A C 1
ATOM 1844 O O . LEU A 1 230 ? -15.179 -0.473 10.925 1.00 90.12 230 LEU A O 1
ATOM 1848 N N . ALA A 1 231 ? -13.843 -1.603 12.341 1.00 92.00 231 ALA A N 1
ATOM 1849 C CA . ALA A 1 231 ? -12.786 -0.597 12.425 1.00 92.00 231 ALA A CA 1
ATOM 1850 C C . ALA A 1 231 ? -12.171 -0.324 11.051 1.00 92.00 231 ALA A C 1
ATOM 1852 O O . ALA A 1 231 ? -12.011 0.832 10.659 1.00 92.00 231 ALA A O 1
ATOM 1853 N N . ARG A 1 232 ? -11.918 -1.380 10.271 1.00 87.94 232 ARG A N 1
ATOM 1854 C CA . ARG A 1 232 ? -11.449 -1.264 8.890 1.00 87.94 232 ARG A CA 1
ATOM 1855 C C . ARG A 1 232 ? -12.442 -0.484 8.028 1.00 87.94 232 ARG A C 1
ATOM 1857 O O . ARG A 1 232 ? -12.031 0.425 7.312 1.00 87.94 232 ARG A O 1
ATOM 1864 N N . ARG A 1 233 ? -13.745 -0.787 8.097 1.00 86.88 233 ARG A N 1
ATOM 1865 C CA . ARG A 1 233 ? -14.781 -0.045 7.349 1.00 86.88 233 ARG A CA 1
ATOM 1866 C C . ARG A 1 233 ? -14.788 1.439 7.714 1.00 86.88 233 ARG A C 1
ATOM 1868 O O . ARG A 1 233 ? -14.788 2.284 6.818 1.00 86.88 233 ARG A O 1
ATOM 1875 N N . LEU A 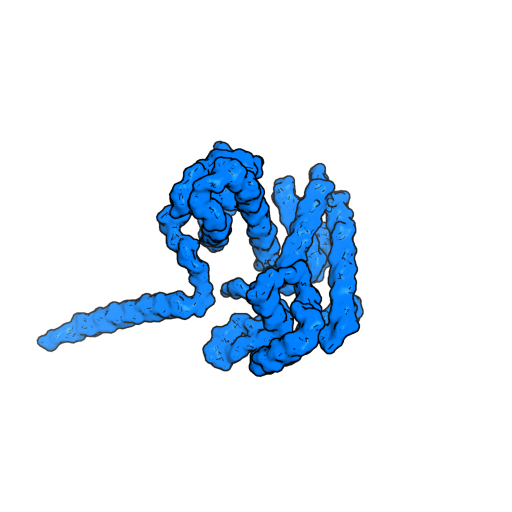1 234 ? -14.764 1.746 9.009 1.00 90.75 234 LEU A N 1
ATOM 1876 C CA . LEU A 1 234 ? -14.721 3.120 9.498 1.00 90.75 234 LEU A CA 1
ATOM 1877 C C . LEU A 1 234 ? -13.450 3.844 9.038 1.00 90.75 234 LEU A C 1
ATOM 1879 O O . LEU A 1 234 ? -13.528 4.996 8.613 1.00 90.75 234 LEU A O 1
ATOM 1883 N N . TRP A 1 235 ? -12.302 3.166 9.046 1.00 91.25 235 TRP A N 1
ATOM 1884 C CA . TRP A 1 235 ? -11.044 3.705 8.537 1.00 91.25 235 TRP A CA 1
ATOM 1885 C C . TRP A 1 235 ? -11.145 4.081 7.054 1.00 91.25 235 TRP A C 1
ATOM 1887 O O . TRP A 1 235 ? -10.853 5.224 6.697 1.00 91.25 235 TRP A O 1
ATOM 1897 N N . TYR A 1 236 ? -11.670 3.192 6.201 1.00 85.44 236 TYR A N 1
ATOM 1898 C CA . TYR A 1 236 ? -11.894 3.506 4.781 1.00 85.44 236 TYR A CA 1
ATOM 1899 C C . TYR A 1 236 ? -12.814 4.720 4.598 1.00 85.44 236 TYR A C 1
ATOM 1901 O O . TYR A 1 236 ? -12.531 5.590 3.772 1.00 85.44 236 TYR A O 1
ATOM 1909 N N . ALA A 1 237 ? -13.906 4.802 5.364 1.00 87.00 237 ALA A N 1
ATOM 1910 C CA . ALA A 1 237 ? -14.830 5.934 5.304 1.00 87.00 237 ALA A CA 1
ATOM 1911 C C . ALA A 1 237 ? -14.165 7.250 5.748 1.00 87.00 237 ALA A C 1
ATOM 1913 O O . ALA A 1 237 ? -14.365 8.285 5.109 1.00 87.00 237 ALA A O 1
ATOM 1914 N N . THR A 1 238 ? -13.345 7.189 6.798 1.00 89.69 238 THR A N 1
ATOM 1915 C CA . THR A 1 238 ? -12.610 8.326 7.370 1.00 89.69 238 THR A CA 1
ATOM 1916 C C . THR A 1 238 ? -11.585 8.879 6.382 1.00 89.69 238 THR A C 1
ATOM 1918 O O . THR A 1 238 ? -11.550 10.086 6.142 1.00 89.69 238 THR A O 1
ATOM 1921 N N . VAL A 1 239 ? -10.793 7.998 5.759 1.00 85.56 239 VAL A N 1
ATOM 1922 C CA . VAL A 1 239 ? -9.790 8.378 4.752 1.00 85.56 239 VAL A CA 1
ATOM 1923 C C . VAL A 1 239 ? -10.464 8.932 3.498 1.00 85.56 239 VAL A C 1
ATOM 1925 O O . VAL A 1 239 ? -10.070 9.986 3.008 1.00 85.56 239 VAL A O 1
ATOM 1928 N N . ARG A 1 240 ? -11.521 8.275 3.000 1.00 82.75 240 ARG A N 1
ATOM 1929 C CA . ARG A 1 240 ? -12.236 8.704 1.784 1.00 82.75 240 ARG A CA 1
ATOM 1930 C C . ARG A 1 240 ? -12.868 10.089 1.919 1.00 82.75 240 ARG A C 1
ATOM 1932 O O . ARG A 1 240 ? -12.922 10.820 0.936 1.00 82.75 240 ARG A O 1
ATOM 1939 N N . LYS A 1 241 ? -13.402 10.418 3.097 1.00 84.94 241 LYS A N 1
ATOM 1940 C CA . LYS A 1 241 ? -14.039 11.716 3.362 1.00 84.94 241 LYS A CA 1
ATOM 1941 C C . LYS A 1 241 ? -13.051 12.791 3.827 1.00 84.94 241 LYS A C 1
ATOM 1943 O O . LYS A 1 241 ? -13.500 13.876 4.171 1.00 84.94 241 LYS A O 1
ATOM 1948 N N . GLU A 1 242 ? -11.749 12.488 3.864 1.00 87.50 242 GLU A N 1
ATOM 1949 C CA . GLU A 1 242 ? -10.701 13.398 4.350 1.00 87.50 242 GLU A CA 1
ATOM 1950 C C . GLU A 1 242 ? -11.058 14.033 5.712 1.00 87.50 242 GLU A C 1
ATOM 1952 O O . GLU A 1 242 ? -10.845 15.219 5.948 1.00 87.50 242 GLU A O 1
ATOM 1957 N N . VAL A 1 243 ? -11.627 13.233 6.628 1.00 89.62 243 VAL A N 1
ATOM 1958 C CA . VAL A 1 243 ? -12.162 13.699 7.930 1.00 89.62 243 VAL A CA 1
ATOM 1959 C C . VAL A 1 243 ? -11.112 14.445 8.758 1.00 89.62 243 VAL A C 1
ATOM 1961 O O . VAL A 1 243 ? -11.426 15.372 9.512 1.00 89.62 243 VAL A O 1
ATOM 1964 N N . VAL A 1 244 ? -9.856 14.019 8.637 1.00 88.75 244 VAL A N 1
ATOM 1965 C CA . VAL A 1 244 ? -8.718 14.604 9.335 1.00 88.75 244 VAL A CA 1
ATOM 1966 C C . VAL A 1 244 ? -7.913 15.446 8.336 1.00 88.75 244 VAL A C 1
ATOM 1968 O O . VAL A 1 244 ? -7.433 14.891 7.346 1.00 88.75 244 VAL A O 1
ATOM 1971 N N . PRO A 1 245 ? -7.744 16.762 8.576 1.00 88.12 245 PRO A N 1
ATOM 1972 C CA . PRO A 1 245 ? -6.947 17.632 7.714 1.00 88.12 245 PRO A CA 1
ATOM 1973 C C . PRO A 1 245 ? -5.499 17.154 7.578 1.00 88.12 245 PRO A C 1
ATOM 1975 O O . PRO A 1 245 ? -4.918 16.619 8.528 1.00 88.12 245 PRO A O 1
ATOM 1978 N N . LYS A 1 246 ? -4.892 17.383 6.409 1.00 84.69 246 LYS A N 1
ATOM 1979 C CA . LYS A 1 246 ? -3.532 16.913 6.085 1.00 84.69 246 LYS A CA 1
ATOM 1980 C C . LYS A 1 246 ? -2.473 17.506 7.013 1.00 84.69 246 LYS A C 1
ATOM 1982 O O . LYS A 1 246 ? -1.489 16.839 7.317 1.00 84.69 246 LYS A O 1
ATOM 1987 N N . GLU A 1 247 ? -2.697 18.727 7.483 1.00 84.69 247 GLU A N 1
ATOM 1988 C CA . GLU A 1 247 ? -1.822 19.454 8.402 1.00 84.69 247 GLU A CA 1
ATOM 1989 C C . GLU A 1 247 ? -1.745 18.752 9.759 1.00 84.69 247 GLU A C 1
ATOM 1991 O O . GLU A 1 247 ? -0.676 18.681 10.356 1.00 84.69 247 GLU A O 1
ATOM 1996 N N . LEU A 1 248 ? -2.870 18.188 10.211 1.00 84.56 248 LEU A N 1
ATOM 1997 C CA . LEU A 1 248 ? -2.968 17.473 11.481 1.00 84.56 248 LEU A CA 1
ATOM 1998 C C . LEU A 1 248 ? -2.470 16.026 11.372 1.00 84.56 248 LEU A C 1
ATOM 2000 O O . LEU A 1 248 ? -2.011 15.452 12.352 1.00 84.56 248 LEU A O 1
ATOM 2004 N N . LEU A 1 249 ? -2.553 15.436 10.177 1.00 82.62 249 LEU A N 1
ATOM 2005 C CA . LEU A 1 249 ? -2.058 14.087 9.907 1.00 82.62 249 LEU A CA 1
ATOM 2006 C C . LEU A 1 249 ? -0.534 14.001 9.832 1.00 82.62 249 LEU A C 1
ATOM 2008 O O . LEU A 1 249 ? -0.002 12.897 9.922 1.00 82.62 249 LEU A O 1
ATOM 2012 N N . LYS A 1 250 ? 0.172 15.123 9.660 1.00 78.25 250 LYS A N 1
ATOM 2013 C CA . LYS A 1 250 ? 1.635 15.127 9.613 1.00 78.25 250 LYS A CA 1
ATOM 2014 C C . LYS A 1 250 ? 2.179 14.497 10.899 1.00 78.25 250 LYS A C 1
ATOM 2016 O O . LYS A 1 250 ? 1.890 14.984 11.980 1.00 78.25 250 LYS A O 1
ATOM 2021 N N . ASP A 1 251 ? 2.912 13.397 10.761 1.00 75.38 251 ASP A N 1
ATOM 2022 C CA . ASP A 1 251 ? 3.476 12.590 11.854 1.00 75.38 251 ASP A CA 1
ATOM 2023 C C . ASP A 1 251 ? 2.449 11.827 12.726 1.00 75.38 251 ASP A C 1
ATOM 2025 O O . ASP A 1 251 ? 2.842 10.949 13.486 1.00 75.38 251 ASP A O 1
ATOM 2029 N N . PHE A 1 252 ? 1.138 12.045 12.548 1.00 81.31 252 PHE A N 1
ATOM 2030 C CA . PHE A 1 252 ? 0.052 11.399 13.312 1.00 81.31 252 PHE A CA 1
ATOM 2031 C C . PHE A 1 252 ? -0.856 10.488 12.462 1.00 81.31 252 PHE A C 1
ATOM 2033 O O . PHE A 1 252 ? -1.938 10.096 12.903 1.00 81.31 252 PHE A O 1
ATOM 2040 N N . GLU A 1 253 ? -0.440 10.109 11.245 1.00 82.75 253 GLU A N 1
ATOM 2041 C CA . GLU A 1 253 ? -1.222 9.228 10.350 1.00 82.75 253 GLU A CA 1
ATOM 2042 C C . GLU A 1 253 ? -1.604 7.890 11.025 1.00 82.75 253 GLU A C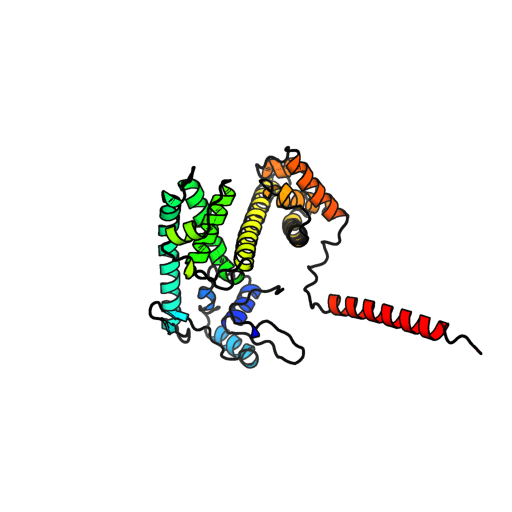 1
ATOM 2044 O O . GLU A 1 253 ? -2.685 7.348 10.789 1.00 82.75 253 GLU A O 1
ATOM 2049 N N . HIS A 1 254 ? -0.747 7.390 11.919 1.00 86.75 254 HIS A N 1
ATOM 2050 C CA . HIS A 1 254 ? -0.932 6.144 12.665 1.00 86.75 254 HIS A CA 1
ATOM 2051 C C . HIS A 1 254 ? -2.013 6.228 13.765 1.00 86.75 254 HIS A C 1
ATOM 2053 O O . HIS A 1 254 ? -2.502 5.196 14.221 1.00 86.75 254 HIS A O 1
ATOM 2059 N N . ILE A 1 255 ? -2.452 7.431 14.158 1.00 91.88 255 ILE A N 1
ATOM 2060 C CA . ILE A 1 255 ? -3.529 7.621 15.147 1.00 91.88 255 ILE A CA 1
ATOM 2061 C C . ILE A 1 255 ? -4.909 7.339 14.541 1.00 91.88 255 ILE A C 1
ATOM 2063 O O . ILE A 1 255 ? -5.826 6.909 15.239 1.00 91.88 255 ILE A O 1
ATOM 2067 N N . VAL A 1 256 ? -5.078 7.525 13.229 1.00 93.25 256 VAL A N 1
ATOM 2068 C CA . VAL A 1 256 ? -6.356 7.280 12.541 1.00 93.25 256 VAL A CA 1
ATOM 2069 C C . VAL A 1 256 ? -6.858 5.836 12.718 1.00 93.25 256 VAL A C 1
ATOM 2071 O O . VAL A 1 256 ? -8.009 5.676 13.135 1.00 93.25 256 VAL A O 1
ATOM 2074 N N . PRO A 1 257 ? -6.071 4.773 12.441 1.00 94.12 257 PRO A N 1
ATOM 2075 C CA . PRO A 1 257 ? -6.520 3.397 12.671 1.00 94.12 257 PRO A CA 1
ATOM 2076 C C . PRO A 1 257 ? -6.816 3.095 14.149 1.00 94.12 257 PRO A C 1
ATOM 2078 O O . PRO A 1 257 ? -7.812 2.424 14.421 1.00 94.12 257 PRO A O 1
ATOM 2081 N N . ILE A 1 258 ? -6.049 3.649 15.099 1.00 95.12 258 ILE A N 1
ATOM 2082 C CA . ILE A 1 258 ? -6.329 3.540 16.547 1.00 95.12 258 ILE A CA 1
ATOM 2083 C C . ILE A 1 258 ? -7.692 4.144 16.879 1.00 95.12 258 ILE A C 1
ATOM 2085 O O . ILE A 1 258 ? -8.538 3.506 17.505 1.00 95.12 258 ILE A O 1
ATOM 2089 N N . ALA A 1 259 ? -7.940 5.368 16.419 1.00 95.00 259 ALA A N 1
ATOM 2090 C CA . ALA A 1 259 ? -9.200 6.051 16.654 1.00 95.00 259 ALA A CA 1
ATOM 2091 C C . ALA A 1 259 ? -10.389 5.284 16.053 1.00 95.00 259 ALA A C 1
ATOM 2093 O O . ALA A 1 259 ? -11.463 5.230 16.656 1.00 95.00 259 ALA A O 1
ATOM 2094 N N . CYS A 1 260 ? -10.187 4.642 14.897 1.00 95.94 260 CYS A N 1
ATOM 2095 C CA . CYS A 1 260 ? -11.191 3.786 14.269 1.00 95.94 260 CYS A CA 1
ATOM 2096 C C . CYS A 1 260 ? -11.476 2.516 15.085 1.00 95.94 260 CYS A C 1
ATOM 2098 O O . CYS A 1 260 ? -12.641 2.132 15.185 1.00 95.94 260 CYS A O 1
ATOM 2100 N N . LEU A 1 261 ? -10.461 1.892 15.697 1.00 96.00 261 LEU A N 1
ATOM 2101 C CA . LEU A 1 261 ? -10.649 0.759 16.614 1.00 96.00 261 LEU A CA 1
ATOM 2102 C C . LEU A 1 261 ? -11.499 1.160 17.819 1.00 96.00 261 LEU A C 1
ATOM 2104 O O . LEU A 1 261 ? -12.489 0.497 18.111 1.00 96.00 261 LEU A O 1
ATOM 2108 N N . VAL A 1 262 ? -11.179 2.276 18.474 1.00 96.12 262 VAL A N 1
ATOM 2109 C CA . VAL A 1 262 ? -11.940 2.745 19.646 1.00 96.12 262 VAL A CA 1
ATOM 2110 C C . VAL A 1 262 ? -13.372 3.120 19.274 1.00 96.12 262 VAL A C 1
ATOM 2112 O O . VAL A 1 262 ? -14.321 2.782 19.981 1.00 96.12 262 VAL A O 1
ATOM 2115 N N . ALA A 1 263 ? -13.560 3.807 18.148 1.00 95.25 263 ALA A N 1
ATOM 2116 C CA . ALA A 1 263 ? -14.887 4.150 17.653 1.00 95.25 263 ALA A CA 1
ATOM 2117 C C . ALA A 1 263 ? -15.725 2.901 17.327 1.00 95.25 263 ALA A C 1
ATOM 2119 O O . ALA A 1 263 ? -16.901 2.843 17.689 1.00 95.25 263 ALA A O 1
ATOM 2120 N N . ALA A 1 264 ? -15.123 1.895 16.688 1.00 94.50 264 ALA A N 1
ATOM 2121 C CA . ALA A 1 264 ? -15.776 0.624 16.398 1.00 94.50 264 ALA A CA 1
ATOM 2122 C C . ALA A 1 264 ? -16.084 -0.169 17.677 1.00 94.50 264 ALA A C 1
ATOM 2124 O O . ALA A 1 264 ? -17.176 -0.718 17.798 1.00 94.50 264 ALA A O 1
ATOM 2125 N N . ALA A 1 265 ? -15.174 -0.171 18.654 1.00 95.00 265 ALA A N 1
ATOM 2126 C CA . ALA A 1 265 ? -15.392 -0.791 19.955 1.00 95.00 265 ALA A CA 1
ATOM 2127 C C . ALA A 1 265 ? -16.582 -0.162 20.684 1.00 95.00 265 ALA A C 1
ATOM 2129 O O . ALA A 1 265 ? -17.457 -0.884 21.145 1.00 95.00 265 ALA A O 1
ATOM 2130 N N . ARG A 1 266 ? -16.680 1.174 20.693 1.00 94.31 266 ARG A N 1
ATOM 2131 C CA . ARG A 1 266 ? -17.835 1.894 21.255 1.00 94.31 266 ARG A CA 1
ATOM 2132 C C . ARG A 1 266 ? -19.143 1.548 20.554 1.00 94.31 266 ARG A C 1
ATOM 2134 O O . ARG A 1 266 ? -20.159 1.411 21.220 1.00 94.31 266 ARG A O 1
ATOM 2141 N N . HIS A 1 267 ? -19.123 1.407 19.230 1.00 92.50 267 HIS A N 1
ATOM 2142 C CA . HIS A 1 267 ? -20.308 1.010 18.469 1.00 92.50 267 HIS A CA 1
ATOM 2143 C C . HIS A 1 267 ? -20.756 -0.426 18.782 1.00 92.50 267 HIS A C 1
ATOM 2145 O O . HIS A 1 267 ? -21.944 -0.721 18.763 1.00 92.50 267 HIS A O 1
ATOM 2151 N N . LEU A 1 268 ? -19.803 -1.310 19.076 1.00 92.75 268 LEU A N 1
ATOM 2152 C CA . LEU A 1 268 ? -20.049 -2.692 19.487 1.00 92.75 268 LEU A CA 1
ATOM 2153 C C . LEU A 1 268 ? -20.253 -2.842 21.004 1.00 92.75 268 LEU A C 1
ATOM 2155 O O . LEU A 1 268 ? -20.324 -3.970 21.482 1.00 92.75 268 LEU A O 1
ATOM 2159 N N . GLU A 1 269 ? -20.310 -1.732 21.747 1.00 93.50 269 GLU A N 1
ATOM 2160 C CA . GLU A 1 269 ? -20.429 -1.703 23.211 1.00 93.50 269 GLU A CA 1
ATOM 2161 C C . GLU A 1 269 ? -19.323 -2.503 23.936 1.00 93.50 269 GLU A C 1
ATOM 2163 O O . GLU A 1 269 ? -19.514 -3.019 25.035 1.00 93.50 269 GLU A O 1
ATOM 2168 N N . LEU A 1 270 ? -18.132 -2.593 23.331 1.00 93.19 270 LEU A N 1
ATOM 2169 C CA . LEU A 1 270 ? -16.971 -3.272 23.910 1.00 93.19 270 LEU A CA 1
ATOM 2170 C C . LEU A 1 270 ? -16.248 -2.342 24.904 1.00 93.19 270 LEU A C 1
ATOM 2172 O O . LEU A 1 270 ? -16.039 -1.164 24.592 1.00 93.19 270 LEU A O 1
ATOM 2176 N N . PRO A 1 271 ? -15.789 -2.852 26.063 1.00 92.00 271 PRO A N 1
ATOM 2177 C CA . PRO A 1 271 ? -15.113 -2.064 27.096 1.00 92.00 271 PRO A CA 1
ATOM 2178 C C . PRO A 1 271 ? -13.628 -1.833 26.758 1.00 92.00 271 PRO A C 1
ATOM 2180 O O . PRO A 1 271 ? -12.742 -2.229 27.508 1.00 92.00 271 PRO A O 1
ATOM 2183 N N . ILE A 1 272 ? -13.350 -1.230 25.601 1.00 93.94 272 ILE A N 1
ATOM 2184 C CA . ILE A 1 272 ? -11.988 -0.973 25.110 1.00 93.94 272 ILE A CA 1
ATOM 2185 C C . ILE A 1 272 ? -11.746 0.539 25.124 1.00 93.94 272 ILE A C 1
ATOM 2187 O O . ILE A 1 272 ? -12.400 1.287 24.386 1.00 93.94 272 ILE A O 1
ATOM 2191 N N . ALA A 1 273 ? -10.821 0.990 25.973 1.00 93.00 273 ALA A N 1
ATOM 2192 C CA . ALA A 1 273 ? -10.462 2.400 26.095 1.00 93.00 273 ALA A CA 1
ATOM 2193 C C . ALA A 1 273 ? -9.396 2.815 25.062 1.00 93.00 273 ALA A C 1
ATOM 2195 O O . ALA A 1 273 ? -8.718 1.977 24.471 1.00 93.00 273 ALA A O 1
ATOM 2196 N N . TYR A 1 274 ? -9.236 4.121 24.830 1.00 93.19 274 TYR A N 1
ATOM 2197 C CA . TYR A 1 274 ? -8.234 4.631 23.882 1.00 93.19 274 TYR A CA 1
ATOM 2198 C C . TYR A 1 274 ? -6.809 4.365 24.365 1.00 93.19 274 TYR A C 1
ATOM 2200 O O . TYR A 1 274 ? -5.943 3.973 23.582 1.00 93.19 274 TYR A O 1
ATOM 2208 N N . GLU A 1 275 ? -6.607 4.503 25.669 1.00 93.12 275 GLU A N 1
ATOM 2209 C CA . GLU A 1 275 ? -5.363 4.242 26.377 1.00 93.12 275 GLU A CA 1
ATOM 2210 C C . GLU A 1 275 ? -4.948 2.769 26.239 1.00 93.12 275 GLU A C 1
ATOM 2212 O O . GLU A 1 275 ? -3.775 2.486 25.994 1.00 93.12 275 GLU A O 1
ATOM 2217 N N . ASP A 1 276 ? -5.915 1.845 26.297 1.00 92.19 276 ASP A N 1
ATOM 2218 C CA . ASP A 1 276 ? -5.675 0.411 26.103 1.00 92.19 276 ASP A CA 1
ATOM 2219 C C . ASP A 1 276 ? -5.199 0.121 24.677 1.00 92.19 276 ASP A C 1
ATOM 2221 O O . ASP A 1 276 ? -4.205 -0.579 24.486 1.00 92.19 276 ASP A O 1
ATOM 2225 N N . VAL A 1 277 ? -5.870 0.689 23.663 1.00 92.88 277 VAL A N 1
ATOM 2226 C CA . VAL A 1 277 ? -5.462 0.500 22.261 1.00 92.88 277 VAL A CA 1
ATOM 2227 C C . VAL A 1 277 ? -4.050 1.039 22.047 1.00 92.88 277 VAL A C 1
ATOM 2229 O O . VAL A 1 277 ? -3.217 0.320 21.505 1.00 92.88 277 VAL A O 1
ATOM 2232 N N . CYS A 1 278 ? -3.759 2.253 22.527 1.00 92.56 278 CYS A N 1
ATOM 2233 C CA . CYS A 1 278 ? -2.437 2.875 22.417 1.00 92.56 278 CYS A CA 1
ATOM 2234 C C . CYS A 1 278 ? -1.343 2.022 23.077 1.00 92.56 278 CYS A C 1
ATOM 2236 O O . CYS A 1 278 ? -0.305 1.761 22.461 1.00 92.56 278 CYS A O 1
ATOM 2238 N N . SER A 1 279 ? -1.599 1.533 24.297 1.00 91.75 279 SER A N 1
ATOM 2239 C CA . SER A 1 279 ? -0.684 0.660 25.039 1.00 91.75 279 SER A CA 1
ATOM 2240 C C . SER A 1 279 ? -0.421 -0.652 24.298 1.00 91.75 279 SER A C 1
ATOM 2242 O O . SER A 1 279 ? 0.733 -1.054 24.123 1.00 91.75 279 SER A O 1
ATOM 2244 N N . LEU A 1 280 ? -1.474 -1.293 23.783 1.00 91.81 280 LEU A N 1
ATOM 2245 C CA . LEU A 1 280 ? -1.355 -2.546 23.045 1.00 91.81 280 LEU A CA 1
ATOM 2246 C C . LEU A 1 280 ? -0.652 -2.372 21.694 1.00 91.81 280 LEU A C 1
ATOM 2248 O O . LEU A 1 280 ? 0.115 -3.250 21.298 1.00 91.81 280 LEU A O 1
ATOM 2252 N N . THR A 1 281 ? -0.839 -1.250 21.001 1.00 89.94 281 THR A N 1
ATOM 2253 C CA . THR A 1 281 ? -0.137 -0.976 19.735 1.00 89.94 281 THR A CA 1
ATOM 2254 C C . THR A 1 281 ? 1.266 -0.396 19.930 1.00 89.94 281 THR A C 1
ATOM 2256 O O . THR A 1 281 ? 2.024 -0.337 18.969 1.00 89.94 281 THR A O 1
ATOM 2259 N N . GLY A 1 282 ? 1.631 0.021 21.149 1.00 87.31 282 GLY A N 1
ATOM 2260 C CA . GLY A 1 282 ? 2.908 0.688 21.433 1.00 87.31 282 GLY A CA 1
ATOM 2261 C C . GLY A 1 282 ? 3.006 2.099 20.842 1.00 87.31 282 GLY A C 1
ATOM 2262 O O . GLY A 1 282 ? 4.103 2.571 20.561 1.00 87.31 282 GLY A O 1
ATOM 2263 N N . ILE A 1 283 ? 1.865 2.754 20.620 1.00 88.06 283 ILE A N 1
ATOM 2264 C CA . ILE A 1 283 ? 1.778 4.082 20.005 1.00 88.06 283 ILE A CA 1
ATOM 2265 C C . ILE A 1 283 ? 1.453 5.107 21.091 1.00 88.06 283 ILE A C 1
ATOM 2267 O O . ILE A 1 283 ? 0.532 4.902 21.880 1.00 88.06 283 ILE A O 1
ATOM 2271 N N . ASP A 1 284 ? 2.175 6.228 21.110 1.00 86.00 284 ASP A N 1
ATOM 2272 C CA . ASP A 1 284 ? 1.910 7.319 22.048 1.00 86.00 284 ASP A CA 1
ATOM 2273 C C . ASP A 1 284 ? 0.732 8.191 21.583 1.00 86.00 284 ASP A C 1
ATOM 2275 O O . ASP A 1 284 ? 0.862 9.077 20.736 1.00 86.00 284 ASP A O 1
ATOM 2279 N N . GLY A 1 285 ? -0.439 7.928 22.160 1.00 80.00 285 GLY A N 1
ATOM 2280 C CA . GLY A 1 285 ? -1.660 8.693 21.919 1.00 80.00 285 GLY A CA 1
ATOM 2281 C C . GLY A 1 285 ? -1.840 9.926 22.810 1.00 80.00 285 GLY A C 1
ATOM 2282 O O . GLY A 1 285 ? -2.872 10.586 22.680 1.00 80.00 285 GLY A O 1
ATOM 2283 N N . SER A 1 286 ? -0.900 10.231 23.716 1.00 81.50 286 SER A N 1
ATOM 2284 C CA . SER A 1 286 ? -1.058 11.280 24.743 1.00 81.50 286 SER A CA 1
ATOM 2285 C C . SER A 1 286 ? -0.843 12.706 24.223 1.00 81.50 286 SER A C 1
ATOM 2287 O O . SER A 1 286 ? -1.275 13.678 24.848 1.00 81.50 286 SER A O 1
ATOM 2289 N N . LEU A 1 287 ? -0.211 12.836 23.057 1.00 84.19 287 LEU A N 1
ATOM 2290 C CA . LEU A 1 287 ? 0.098 14.113 22.423 1.00 84.19 287 LEU A CA 1
ATOM 2291 C C . LEU A 1 287 ? -1.183 14.880 22.053 1.00 84.19 287 LEU A C 1
ATOM 2293 O O . LEU A 1 287 ? -2.160 14.305 21.573 1.00 84.19 287 LEU A O 1
ATOM 2297 N N . GLU A 1 288 ? -1.176 16.206 22.220 1.00 84.44 288 GLU A N 1
ATOM 2298 C CA . GLU A 1 288 ? -2.341 17.066 21.945 1.00 84.44 288 GLU A CA 1
ATOM 2299 C C . GLU A 1 288 ? -2.871 16.888 20.511 1.00 84.44 288 GLU A C 1
ATOM 2301 O O . GLU A 1 288 ? -4.073 16.721 20.293 1.00 84.44 288 GLU A O 1
ATOM 2306 N N . ASN A 1 289 ? -1.965 16.812 19.533 1.00 83.88 289 ASN A N 1
ATOM 2307 C CA . ASN A 1 289 ? -2.322 16.567 18.137 1.00 83.88 289 ASN A CA 1
ATOM 2308 C C . ASN A 1 289 ? -2.914 15.165 17.915 1.00 83.88 289 ASN A C 1
ATOM 2310 O O . ASN A 1 289 ? -3.860 15.028 17.141 1.00 83.88 289 ASN A O 1
ATOM 2314 N N . ALA A 1 290 ? -2.431 14.137 18.624 1.00 85.62 290 ALA A N 1
ATOM 2315 C CA . ALA A 1 290 ? -3.011 12.794 18.568 1.00 85.62 290 ALA A CA 1
ATOM 2316 C C . ALA A 1 290 ? -4.451 12.797 19.110 1.00 85.62 290 ALA A C 1
ATOM 2318 O O . ALA A 1 290 ? -5.365 12.280 18.463 1.00 85.62 290 ALA A O 1
ATOM 2319 N N . ASN A 1 291 ? -4.685 13.486 20.231 1.00 88.25 291 ASN A N 1
ATOM 2320 C CA . ASN A 1 291 ? -6.024 13.682 20.790 1.00 88.25 291 ASN A CA 1
ATOM 2321 C C . ASN A 1 291 ? -6.959 14.441 19.835 1.00 88.25 291 ASN A C 1
ATOM 2323 O O . ASN A 1 291 ? -8.137 14.094 19.718 1.00 88.25 291 ASN A O 1
ATOM 2327 N N . ALA A 1 292 ? -6.447 15.432 19.101 1.00 90.50 292 ALA A N 1
ATOM 2328 C CA . ALA A 1 292 ? -7.218 16.147 18.087 1.00 90.50 292 ALA A CA 1
ATOM 2329 C C . ALA A 1 292 ? -7.608 15.246 16.895 1.00 90.50 292 ALA A C 1
ATOM 2331 O O . ALA A 1 292 ? -8.757 15.299 16.438 1.00 90.50 292 ALA A O 1
ATOM 2332 N N . VAL A 1 293 ? -6.695 14.389 16.412 1.00 90.88 293 VAL A N 1
ATOM 2333 C CA . VAL A 1 293 ? -6.995 13.382 15.372 1.00 90.88 293 VAL A CA 1
ATOM 2334 C C . VAL A 1 293 ? -8.069 12.415 15.868 1.00 90.88 293 VAL A C 1
ATOM 2336 O O . VAL A 1 293 ? -9.092 12.231 15.204 1.00 90.88 293 VAL A O 1
ATOM 2339 N N . TYR A 1 294 ? -7.873 11.849 17.060 1.00 92.62 294 TYR A N 1
ATOM 2340 C CA . TYR A 1 294 ? -8.819 10.940 17.702 1.00 92.62 294 TYR A CA 1
ATOM 2341 C C . TYR A 1 294 ? -10.215 11.564 17.855 1.00 92.62 294 TYR A C 1
ATOM 2343 O O . TYR A 1 294 ? -11.216 10.963 17.451 1.00 92.62 294 TYR A O 1
ATOM 2351 N N . GLY A 1 295 ? -10.288 12.803 18.350 1.00 91.50 295 GLY A N 1
ATOM 2352 C CA . GLY A 1 295 ? -11.536 13.546 18.512 1.00 91.50 295 GLY A CA 1
ATOM 2353 C C . GLY A 1 295 ? -12.297 13.746 17.198 1.00 91.50 295 GLY A C 1
ATOM 2354 O O . GLY A 1 295 ? -13.515 13.558 17.164 1.00 91.50 295 GLY A O 1
ATOM 2355 N N . LYS A 1 296 ? -11.598 14.053 16.095 1.00 94.31 296 LYS A N 1
ATOM 2356 C CA . LYS A 1 296 ? -12.222 14.197 14.765 1.00 94.31 296 LYS A CA 1
ATOM 2357 C C . LYS A 1 296 ? -12.822 12.888 14.256 1.00 94.31 296 LYS A C 1
ATOM 2359 O O . LYS A 1 296 ? -13.957 12.888 13.781 1.00 94.31 296 LYS A O 1
ATOM 2364 N N . VAL A 1 297 ? -12.096 11.777 14.385 1.00 94.19 297 VAL A N 1
ATOM 2365 C CA . VAL A 1 297 ? -12.582 10.453 13.958 1.00 94.19 297 VAL A CA 1
ATOM 2366 C C . VAL A 1 297 ? -13.787 10.012 14.794 1.00 94.19 297 VAL A C 1
ATOM 2368 O O . VAL A 1 297 ? -14.765 9.510 14.242 1.00 94.19 297 VAL A O 1
ATOM 2371 N N . LEU A 1 298 ? -13.769 10.255 16.108 1.00 93.75 298 LEU A N 1
ATOM 2372 C CA . LEU A 1 298 ? -14.911 9.977 16.983 1.00 93.75 298 LEU A CA 1
ATOM 2373 C C . LEU A 1 298 ? -16.142 10.825 16.663 1.00 93.75 298 LEU A C 1
ATOM 2375 O O . LEU A 1 298 ? -17.267 10.330 16.715 1.00 93.75 298 LEU A O 1
ATOM 2379 N N . LEU A 1 299 ? -15.952 12.114 16.387 1.00 92.56 299 LEU A N 1
ATOM 2380 C CA . LEU A 1 299 ? -17.060 12.993 16.026 1.00 92.56 299 LEU A CA 1
ATOM 2381 C C . LEU A 1 299 ? -17.694 12.529 14.711 1.00 92.56 299 LEU A C 1
ATOM 2383 O O . LEU A 1 299 ? -18.916 12.462 14.595 1.00 92.56 299 LEU A O 1
ATOM 2387 N N . PHE A 1 300 ? -16.856 12.144 13.748 1.00 93.06 300 PHE A N 1
ATOM 2388 C CA . PHE A 1 300 ? -17.297 11.567 12.488 1.00 93.06 300 PHE A CA 1
ATOM 2389 C C . PHE A 1 300 ? -18.067 10.256 12.686 1.00 93.06 300 PHE A C 1
ATOM 2391 O O . PHE A 1 300 ? -19.147 10.100 12.122 1.00 93.06 300 PHE A O 1
ATOM 2398 N N . SER A 1 301 ? -17.569 9.338 13.520 1.00 92.25 301 SER A N 1
ATOM 2399 C CA . SER A 1 301 ? -18.238 8.051 13.734 1.00 92.25 301 SER A CA 1
ATOM 2400 C C . SER A 1 301 ? -19.607 8.181 14.413 1.00 92.25 301 SER A C 1
ATOM 2402 O O . SER A 1 301 ? -20.479 7.347 14.174 1.00 92.25 301 SER A O 1
ATOM 2404 N N . LYS A 1 302 ? -19.819 9.228 15.221 1.00 89.12 302 LYS A N 1
ATOM 2405 C CA . LYS A 1 302 ? -21.112 9.527 15.861 1.00 89.12 302 LYS A CA 1
ATOM 2406 C C . LYS A 1 302 ? -22.105 10.226 14.932 1.00 89.12 302 LYS A C 1
ATOM 2408 O O . LYS A 1 302 ? -23.298 9.967 15.023 1.00 89.12 302 LYS A O 1
ATOM 2413 N N . ASN A 1 303 ? -21.617 11.114 14.067 1.00 84.75 303 ASN A N 1
ATOM 2414 C CA . ASN A 1 303 ? -22.458 12.062 13.327 1.00 84.75 303 ASN A CA 1
ATOM 2415 C C . ASN A 1 303 ? -22.587 11.741 11.832 1.00 84.75 303 ASN A C 1
ATOM 2417 O O . ASN A 1 303 ? -23.054 12.574 11.059 1.00 84.75 303 ASN A O 1
ATOM 2421 N N . SER A 1 304 ? -22.113 10.584 11.376 1.00 80.19 304 SER A N 1
ATOM 2422 C CA . SER A 1 304 ? -22.176 10.195 9.967 1.00 80.19 304 SER A CA 1
ATOM 2423 C C . SER A 1 304 ? -22.657 8.767 9.801 1.00 80.19 304 SER A C 1
ATOM 2425 O O . SER A 1 304 ? -22.278 7.883 10.561 1.00 80.19 304 SER A O 1
ATOM 2427 N N . ASP A 1 305 ? -23.401 8.523 8.726 1.00 74.75 305 ASP A N 1
ATOM 2428 C CA . ASP A 1 305 ? -23.729 7.168 8.297 1.00 74.75 305 ASP A CA 1
ATOM 2429 C C . ASP A 1 305 ? -22.550 6.571 7.506 1.00 74.75 305 ASP A C 1
ATOM 2431 O O . ASP A 1 305 ? -22.489 6.589 6.275 1.00 74.75 305 ASP A O 1
ATOM 2435 N N . TRP A 1 306 ? -21.519 6.147 8.238 1.00 77.31 306 TRP A N 1
ATOM 2436 C CA . TRP A 1 306 ? -20.354 5.432 7.698 1.00 77.31 306 TRP A CA 1
ATOM 2437 C C . TRP A 1 306 ? -20.600 3.921 7.589 1.00 77.31 306 TRP A C 1
ATOM 2439 O O . TRP A 1 306 ? -19.768 3.198 7.033 1.00 77.31 306 TRP A O 1
ATOM 2449 N N . MET A 1 307 ? -21.724 3.440 8.131 1.00 69.31 307 MET A N 1
ATOM 2450 C CA . MET A 1 307 ? -22.137 2.043 8.044 1.00 69.31 307 MET A CA 1
ATOM 2451 C C . MET A 1 307 ? -22.751 1.705 6.691 1.00 69.31 307 MET A C 1
ATOM 2453 O O . MET A 1 307 ? -22.647 0.545 6.272 1.00 69.31 307 MET A O 1
ATOM 2457 N N . GLN A 1 308 ? -23.307 2.703 5.994 1.00 57.50 308 GLN A N 1
ATOM 2458 C CA . GLN A 1 308 ? -23.661 2.577 4.585 1.00 57.50 308 GLN A CA 1
ATOM 2459 C C . GLN A 1 308 ? -22.427 2.103 3.810 1.00 57.50 308 GLN A C 1
ATOM 2461 O O . GLN A 1 308 ? -21.369 2.743 3.884 1.00 57.50 308 GLN A O 1
ATOM 2466 N N . PRO A 1 309 ? -22.519 0.987 3.063 1.00 46.22 309 PRO A N 1
ATOM 2467 C CA . PRO A 1 309 ? -21.457 0.624 2.144 1.00 46.22 309 PRO A CA 1
ATOM 2468 C C . PRO A 1 309 ? -21.180 1.830 1.241 1.00 46.22 309 PRO A C 1
ATOM 2470 O O . PRO A 1 309 ? -22.114 2.569 0.917 1.00 46.22 309 PRO A O 1
ATOM 2473 N N . PRO A 1 310 ? -19.914 2.073 0.857 1.00 43.56 310 PRO A N 1
ATOM 2474 C CA . PRO A 1 310 ? -19.574 3.192 -0.000 1.00 43.56 310 PRO A CA 1
ATOM 2475 C C . PRO A 1 310 ? -20.533 3.188 -1.187 1.00 43.56 310 PRO A C 1
ATOM 2477 O O . PRO A 1 310 ? -20.509 2.252 -1.980 1.00 43.56 310 PRO A O 1
ATOM 2480 N N . LEU A 1 311 ? -21.384 4.214 -1.284 1.00 39.84 311 LEU A N 1
ATOM 2481 C CA . LEU A 1 311 ? -22.216 4.429 -2.456 1.00 39.84 311 LEU A CA 1
ATOM 2482 C C . LEU A 1 311 ? -21.250 4.488 -3.641 1.00 39.84 311 LEU A C 1
ATOM 2484 O O . LEU A 1 311 ? -20.476 5.443 -3.800 1.00 39.84 311 LEU A O 1
ATOM 2488 N N . VAL A 1 312 ? -21.195 3.387 -4.389 1.00 37.78 312 VAL A N 1
ATOM 2489 C CA . VAL A 1 312 ? -20.449 3.297 -5.636 1.00 37.78 312 VAL A CA 1
ATOM 2490 C C . VAL A 1 312 ? -21.105 4.339 -6.529 1.00 37.78 312 VAL A C 1
ATOM 2492 O O . VAL A 1 312 ? -22.322 4.306 -6.706 1.00 37.78 312 VAL A O 1
ATOM 2495 N N . ARG A 1 313 ? -20.347 5.314 -7.044 1.00 35.66 313 ARG A N 1
ATOM 2496 C CA . ARG A 1 313 ? -20.890 6.227 -8.060 1.00 35.66 313 ARG A CA 1
ATOM 2497 C C . ARG A 1 313 ? -21.419 5.353 -9.202 1.00 35.66 313 ARG A C 1
ATOM 2499 O O . ARG A 1 313 ? -20.638 4.634 -9.814 1.00 35.66 313 ARG A O 1
ATOM 2506 N N . GLY A 1 314 ? -22.734 5.382 -9.427 1.00 39.12 314 GLY A N 1
ATOM 2507 C CA . GLY A 1 314 ? -23.423 4.506 -10.379 1.00 39.12 314 GLY A CA 1
ATOM 2508 C C . GLY A 1 314 ? -24.139 3.288 -9.778 1.00 39.12 314 GLY A C 1
ATOM 2509 O O . GLY A 1 314 ? -24.677 2.493 -10.547 1.00 39.12 314 GLY A O 1
ATOM 2510 N N . SER A 1 315 ? -24.192 3.124 -8.449 1.00 38.25 315 SER A N 1
ATOM 2511 C CA . SER A 1 315 ? -25.054 2.108 -7.833 1.00 38.25 315 SER A CA 1
ATOM 2512 C C . SER A 1 315 ? -26.525 2.421 -8.126 1.00 38.25 315 SER A C 1
ATOM 2514 O O . SER A 1 315 ? -26.921 3.588 -8.193 1.00 38.25 315 SER A O 1
ATOM 2516 N N . ALA A 1 316 ? -27.343 1.379 -8.293 1.00 41.81 316 ALA A N 1
ATOM 2517 C CA . ALA A 1 316 ? -28.777 1.527 -8.544 1.00 41.81 316 ALA A CA 1
ATOM 2518 C C . ALA A 1 316 ? -29.467 2.377 -7.465 1.00 41.81 316 ALA A C 1
ATOM 2520 O O . ALA A 1 316 ? -30.382 3.121 -7.782 1.00 41.81 316 ALA A O 1
ATOM 2521 N N . LEU A 1 317 ? -28.973 2.331 -6.222 1.00 36.78 317 LEU A N 1
ATOM 2522 C CA . LEU A 1 317 ? -29.488 3.126 -5.111 1.00 36.78 317 LEU A CA 1
ATOM 2523 C C . LEU A 1 317 ? -29.152 4.620 -5.250 1.00 36.78 317 LEU A C 1
ATOM 2525 O O . LEU A 1 317 ? -30.022 5.443 -5.018 1.00 36.78 317 LEU A O 1
ATOM 2529 N N . VAL A 1 318 ? -27.935 4.987 -5.681 1.00 44.25 318 VAL A N 1
ATOM 2530 C CA . VAL A 1 318 ? -27.573 6.401 -5.936 1.00 44.25 318 VAL A CA 1
ATOM 2531 C C . VAL A 1 318 ? -28.350 6.948 -7.124 1.00 44.25 318 VAL A C 1
ATOM 2533 O O . VAL A 1 318 ? -28.856 8.059 -7.052 1.00 44.25 318 VAL A O 1
ATOM 2536 N N . LYS A 1 319 ? -28.472 6.162 -8.202 1.00 48.41 319 LYS A N 1
ATOM 2537 C CA . LYS A 1 319 ? -29.283 6.545 -9.364 1.00 48.41 319 LYS A CA 1
ATOM 2538 C C . LYS A 1 319 ? -30.760 6.680 -8.986 1.00 48.41 319 LYS A C 1
ATOM 2540 O O . LYS A 1 319 ? -31.398 7.615 -9.439 1.00 48.41 319 LYS A O 1
ATOM 2545 N N . ALA A 1 320 ? -31.279 5.788 -8.142 1.00 46.12 320 ALA A N 1
ATOM 2546 C CA . ALA A 1 320 ? -32.646 5.868 -7.638 1.00 46.12 320 ALA A CA 1
ATOM 2547 C C . ALA A 1 320 ? -32.844 7.079 -6.720 1.00 46.12 320 ALA A C 1
ATOM 2549 O O . ALA A 1 320 ? -33.829 7.776 -6.887 1.00 46.12 320 ALA A O 1
ATOM 2550 N N . MET A 1 321 ? -31.910 7.374 -5.810 1.00 41.22 321 MET A N 1
ATOM 2551 C CA . MET A 1 321 ? -31.982 8.557 -4.943 1.00 41.22 321 MET A CA 1
ATOM 2552 C C . MET A 1 321 ? -31.887 9.861 -5.742 1.00 41.22 321 MET A C 1
ATOM 2554 O O . MET A 1 321 ? -32.701 10.744 -5.526 1.00 41.22 321 MET A O 1
ATOM 2558 N N . GLN A 1 322 ? -30.975 9.955 -6.713 1.00 48.12 322 GLN A N 1
ATOM 2559 C CA . GLN A 1 322 ? -30.865 11.123 -7.596 1.00 48.12 322 GLN A CA 1
ATOM 2560 C C . GLN A 1 322 ? -32.087 11.275 -8.512 1.00 48.12 322 GLN A C 1
ATOM 2562 O O . GLN A 1 322 ? -32.547 12.387 -8.733 1.00 48.12 322 GLN A O 1
ATOM 2567 N N . ALA A 1 323 ? -32.645 10.169 -9.016 1.00 51.56 323 ALA A N 1
ATOM 2568 C CA . ALA A 1 323 ? -33.893 10.196 -9.776 1.00 51.56 323 ALA A CA 1
ATOM 2569 C C . ALA A 1 323 ? -35.092 10.593 -8.901 1.00 51.56 323 ALA A C 1
ATOM 2571 O O . ALA A 1 323 ? -35.997 11.256 -9.391 1.00 51.56 323 ALA A O 1
ATOM 2572 N N . PHE A 1 324 ? -35.091 10.216 -7.620 1.00 44.00 324 PHE A N 1
ATOM 2573 C CA . PHE A 1 324 ? -36.128 10.589 -6.657 1.00 44.00 324 PHE A CA 1
ATOM 2574 C C . PHE A 1 324 ? -36.027 12.068 -6.253 1.00 44.00 324 PHE A C 1
ATOM 2576 O O . PHE A 1 324 ? -37.043 12.744 -6.165 1.00 44.00 324 PHE A O 1
ATOM 2583 N N . GLU A 1 325 ? -34.812 12.591 -6.063 1.00 45.47 325 GLU A N 1
ATOM 2584 C CA . GLU A 1 325 ? -34.556 14.020 -5.827 1.00 45.47 325 GLU A CA 1
ATOM 2585 C C . GLU A 1 325 ? -34.966 14.865 -7.044 1.00 45.47 325 GLU A C 1
ATOM 2587 O O . GLU A 1 325 ? -35.708 15.827 -6.880 1.00 45.47 325 GLU A O 1
ATOM 2592 N N . MET A 1 326 ? -34.608 14.446 -8.264 1.00 50.75 326 MET A N 1
ATOM 2593 C CA . MET A 1 326 ? -35.065 15.101 -9.498 1.00 50.75 326 MET A CA 1
ATOM 2594 C C . MET A 1 326 ? -36.585 15.014 -9.690 1.00 50.75 326 MET A C 1
ATOM 2596 O O . MET A 1 326 ? -37.202 15.987 -10.100 1.00 50.75 326 MET A O 1
ATOM 2600 N N . GLN A 1 327 ? -37.216 13.877 -9.370 1.00 50.28 327 GLN A N 1
ATOM 2601 C CA . GLN A 1 327 ? -38.678 13.755 -9.423 1.00 50.28 327 GLN A CA 1
ATOM 2602 C C . GLN A 1 327 ? -39.375 14.661 -8.409 1.00 50.28 327 GLN A C 1
ATOM 2604 O O . GLN A 1 327 ? -40.460 15.156 -8.708 1.00 50.28 327 GLN A O 1
ATOM 2609 N N . ASN A 1 328 ? -38.779 14.880 -7.235 1.00 43.06 328 ASN A N 1
AT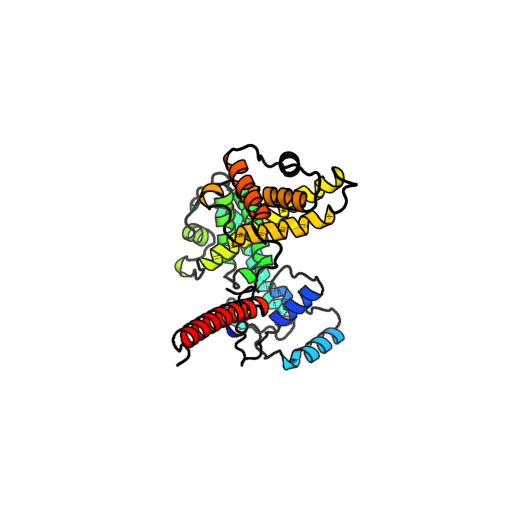OM 2610 C CA . ASN A 1 328 ? -39.297 15.812 -6.236 1.00 43.06 328 ASN A CA 1
ATOM 2611 C C . ASN A 1 328 ? -39.146 17.269 -6.692 1.00 43.06 328 ASN A C 1
ATOM 2613 O O . ASN A 1 328 ? -40.098 18.028 -6.558 1.00 43.06 328 ASN A O 1
ATOM 2617 N N . GLU A 1 329 ? -38.020 17.643 -7.305 1.00 47.94 329 GLU A N 1
ATOM 2618 C CA . GLU A 1 329 ? -37.841 18.977 -7.902 1.00 47.94 329 GLU A CA 1
ATOM 2619 C C . GLU A 1 329 ? -38.809 19.209 -9.079 1.00 47.94 329 GLU A C 1
ATOM 2621 O O . GLU A 1 329 ? -39.415 20.277 -9.188 1.00 47.94 329 GLU A O 1
ATOM 2626 N N . ASP A 1 330 ? -39.039 18.190 -9.913 1.00 48.28 330 ASP A N 1
ATOM 2627 C CA . ASP A 1 330 ? -40.014 18.243 -11.008 1.00 48.28 330 ASP A CA 1
ATOM 2628 C C . ASP A 1 330 ? -41.462 18.311 -10.486 1.00 48.28 330 ASP A C 1
ATOM 2630 O O . ASP A 1 330 ? -42.289 19.024 -11.053 1.00 48.28 330 ASP A O 1
ATOM 2634 N N . THR A 1 331 ? -41.799 17.613 -9.394 1.00 52.72 331 THR A N 1
ATOM 2635 C CA . THR A 1 331 ? -43.144 17.694 -8.790 1.00 52.72 331 THR A CA 1
ATOM 2636 C C . THR A 1 331 ? -43.370 18.978 -8.001 1.00 52.72 331 THR A C 1
ATOM 2638 O O . THR A 1 331 ? -44.492 19.481 -8.019 1.00 52.72 331 THR A O 1
ATOM 2641 N N . GLU A 1 332 ? -42.346 19.558 -7.373 1.00 51.12 332 GLU A N 1
ATOM 2642 C CA . GLU A 1 332 ? -42.412 20.911 -6.806 1.00 51.12 332 GLU A CA 1
ATOM 2643 C C . GLU A 1 332 ? -42.582 21.957 -7.916 1.00 51.12 332 GLU A C 1
ATOM 2645 O O . GLU A 1 332 ? -43.485 22.787 -7.831 1.00 51.12 332 GLU A O 1
ATOM 2650 N N . SER A 1 333 ? -41.841 21.843 -9.025 1.00 50.94 333 SER A N 1
ATOM 2651 C CA . SER A 1 333 ? -41.992 22.722 -10.192 1.00 50.94 333 SER A CA 1
ATOM 2652 C C . SER A 1 333 ? -43.373 22.612 -10.856 1.00 50.94 333 SER A C 1
ATOM 2654 O O . SER A 1 333 ? -43.952 23.626 -11.254 1.00 50.94 333 SER A O 1
ATOM 2656 N N . ILE A 1 334 ? -43.935 21.403 -10.949 1.00 51.28 334 ILE A N 1
ATOM 2657 C CA . ILE A 1 334 ? -45.286 21.172 -11.482 1.00 51.28 334 ILE A CA 1
ATOM 2658 C C . ILE A 1 334 ? -46.361 21.674 -10.509 1.00 51.28 334 ILE A C 1
ATOM 2660 O O . ILE A 1 334 ? -47.350 22.250 -10.957 1.00 51.28 334 ILE A O 1
ATOM 2664 N N . ASN A 1 335 ? -46.186 21.503 -9.197 1.00 50.25 335 ASN A N 1
ATOM 2665 C CA . ASN A 1 335 ? -47.122 22.032 -8.201 1.00 50.25 335 ASN A CA 1
ATOM 2666 C C . ASN A 1 335 ? -47.092 23.567 -8.139 1.00 50.25 335 ASN A C 1
ATOM 2668 O O . ASN A 1 335 ? -48.153 24.175 -8.007 1.00 50.25 335 ASN A O 1
ATOM 2672 N N . ASP A 1 336 ? -45.934 24.201 -8.330 1.00 52.94 336 ASP A N 1
ATOM 2673 C CA . ASP A 1 336 ? -45.813 25.659 -8.474 1.00 52.94 336 ASP A CA 1
ATOM 2674 C C . ASP A 1 336 ? -46.438 26.160 -9.793 1.00 52.94 336 ASP A C 1
ATOM 2676 O O . ASP A 1 336 ? -47.116 27.196 -9.833 1.00 52.94 336 ASP A O 1
ATOM 2680 N N . ALA A 1 337 ? -46.289 25.399 -10.882 1.00 52.19 337 ALA A N 1
ATOM 2681 C CA . ALA A 1 337 ? -46.938 25.687 -12.163 1.00 52.19 337 ALA A CA 1
ATOM 2682 C C . ALA A 1 337 ? -48.469 25.493 -12.116 1.00 52.19 337 ALA A C 1
ATOM 2684 O O . ALA A 1 337 ? -49.211 26.244 -12.743 1.00 52.19 337 ALA A O 1
ATOM 2685 N N . LEU A 1 338 ? -48.967 24.520 -11.349 1.00 49.94 338 LEU A N 1
ATOM 2686 C CA . LEU A 1 338 ? -50.403 24.295 -11.142 1.00 49.94 338 LEU A CA 1
ATOM 2687 C C . LEU A 1 338 ? -51.005 25.288 -10.136 1.00 49.94 338 LEU A C 1
ATOM 2689 O O . LEU A 1 338 ? -52.134 25.731 -10.322 1.00 49.94 338 LEU A O 1
ATOM 2693 N N . GLY A 1 339 ? -50.254 25.696 -9.110 1.00 52.88 339 GLY A N 1
ATOM 2694 C CA . GLY A 1 339 ? -50.662 26.736 -8.160 1.00 52.88 339 GLY A CA 1
ATOM 2695 C C . GLY A 1 339 ? -50.744 28.136 -8.780 1.00 52.88 339 GLY A C 1
ATOM 2696 O O . GLY A 1 339 ? -51.544 28.959 -8.338 1.00 52.88 339 GLY A O 1
ATOM 2697 N N . SER A 1 340 ? -49.968 28.398 -9.837 1.00 50.91 340 SER A N 1
ATOM 2698 C CA . SER A 1 340 ? -50.041 29.637 -10.630 1.00 50.91 340 SER A CA 1
ATOM 2699 C C . SER A 1 340 ? -51.160 29.639 -11.682 1.00 50.91 340 SER A C 1
ATOM 2701 O O . SER A 1 340 ? -51.487 30.697 -12.218 1.00 50.91 340 SER A O 1
ATOM 2703 N N . LEU A 1 341 ? -51.806 28.491 -11.915 1.00 47.62 341 LEU A N 1
ATOM 2704 C CA . LEU A 1 341 ? -53.012 28.326 -12.734 1.00 47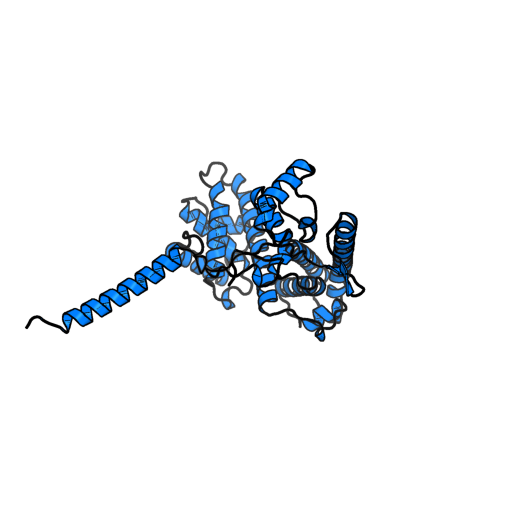.62 341 LEU A CA 1
ATOM 2705 C C . LEU A 1 341 ? -54.273 28.221 -11.857 1.00 47.62 341 LEU A C 1
ATOM 2707 O O . LEU A 1 341 ? -55.122 27.366 -12.096 1.00 47.62 341 LEU A O 1
ATOM 2711 N N . GLY A 1 342 ? -54.368 29.057 -10.814 1.00 40.12 342 GLY A N 1
ATOM 2712 C CA . GLY A 1 342 ? -55.480 29.055 -9.856 1.00 40.12 342 GLY A CA 1
ATOM 2713 C C . GLY A 1 342 ? -56.872 28.957 -10.513 1.00 40.12 342 GLY A C 1
ATOM 2714 O O . GLY A 1 342 ? -57.040 29.384 -11.657 1.00 40.12 342 GLY A O 1
ATOM 2715 N N . PRO A 1 343 ? -57.866 28.377 -9.811 1.00 51.22 343 PRO A N 1
ATOM 2716 C CA . PRO A 1 343 ? -59.178 28.106 -10.385 1.00 51.22 343 PRO A CA 1
ATOM 2717 C C . PRO A 1 343 ? -59.859 29.419 -10.784 1.00 51.22 343 PRO A C 1
ATOM 2719 O O . PRO A 1 343 ? -59.772 30.392 -10.037 1.00 51.22 343 PRO A O 1
ATOM 2722 N N . GLU A 1 344 ? -60.483 29.395 -11.965 1.00 45.25 344 GLU A N 1
ATOM 2723 C CA . GLU A 1 344 ? -61.146 30.511 -12.665 1.00 45.25 344 GLU A CA 1
ATOM 2724 C C . GLU A 1 344 ? -61.852 31.552 -11.783 1.00 45.25 344 GLU A C 1
ATOM 2726 O O . GLU A 1 344 ? -62.601 31.165 -10.852 1.00 45.25 344 GLU A O 1
#